Protein 1OV3 (pdb70)

Organism: Homo sapiens (NCBI:txid9606)

InterPro domains:
  IPR001452 SH3 domain [PF00018] (162-207)
  IPR001452 SH3 domain [PF00018] (232-277)
  IPR001452 SH3 domain [PS50002] (156-215)
  IPR001452 SH3 domain [PS50002] (226-285)
  IPR001452 SH3 domain [SM00326] (159-214)
  IPR001452 SH3 domain [SM00326] (229-284)
  IPR001655 Neutrophil cytosol factor 1 [PR00498] (7-15)
  IPR001655 Neutrophil cytosol factor 1 [PR00498] (43-52)
  IPR001655 Neutrophil cytosol factor 1 [PR00498] (107-126)
  IPR001655 Neutrophil cytosol factor 1 [PR00498] (134-155)
  IPR001655 Neutrophil cytosol factor 1 [PR00498] (187-206)
  IPR001655 Neutrophil cytosol factor 1 [PR00498] (366-385)
  IPR001683 Phox homology [PF00787] (31-120)
  IPR001683 Phox homology [PS50195] (4-125)
  IPR001683 Phox homology [SM00312] (4-121)
  IPR015039 Neutrophil cytosol factor 1, C-terminal [PF08944] (358-390)
  IPR032136 Neutrophil cytosol factor 1, PBR/AIR [PF16621] (292-339)
  IPR034909 Neutrophil cytosol factor 1, PX domain [cd06887] (6-123)
  IPR035756 Neutrophil cytosol factor 1, first SH3 domain [cd12021] (160-212)
  IPR035757 Neutrophil cytosol factor 1, second SH3 domain [cd12022] (230-282)

Foldseek 3Di:
DDDDDDDDFDKDFAQAWADDPDDQDDTDHHGFMWTFDADDPVRDTRIGGPDDDDDDFPVVDADPPPRVDAPFDAWAVVFAKKFFQDFDDDDDPQADGDHHGQIWGFGGDGPRQFTWIGDPPHIGTDGNVRIGGD/DDPDFDKDKDFAQDWADDPDDQDDTDHGGFIWIFGADDPVRDTDIDTPDDDDDDFPVVDDDPDDPHDWAPFFAKKFFQAFDDDDDPQADTDHGGHIWGFTAPDPRQWTWIDDDPHIGTDGPVGMDHD/DDDPDDDDDDD/DDDPDDDDPDD

Sequence (283 aa):
LGSPEFIILQTYRAIADYEKTSGSEMALSTGDVVEVVEKSESGWWFCQMKAKRGWIPASFLEPLDSPDETEDPEPNYAGEPYVAIKAYTAVEGDEVSLLEGEAVEVIHKLLDGWWVIRKDDVTGYFPSMYLQKSSPEFIILQTYRAIADYEKTSGSEMALSTGDVVEVVEKSESGWWFCQMKAKRGWIPASFLEPLDSPDEPNYAGEPYVAIKAYTAVEGDEVSLLEGEAVEVIHKLLDGWWVIRKDDVTGYFPSMYLQKSQPPSNPPPRPPQPPSNPPPRPP

CATH classification: 2.30.30.40 (+1 more: 2.30.30.40)

Nearest PDB structures (foldseek):
  1ov3-assembly1_A  TM=1.008E+00  e=1.389E-23  Homo sapiens
  1ng2-assembly1_A  TM=8.767E-01  e=1.357E-19  Homo sapiens
  1uec-assembly1_A  TM=8.804E-01  e=4.665E-18  Homo sapiens
  7yxw-assembly1_A  TM=6.554E-01  e=1.341E-17  Homo sapiens
  1wlp-assembly1_B  TM=5.851E-01  e=5.231E-15  Homo sapiens

Secondary structure (P-SEA, 3-state):
cbbbbbbbbbbbbbcbbbbbccccbbbbccbbbbbbccccccccccccccbbbbbbccccccccccccccccccccccbbbbbbccccccccccbbbbcccbbbbbcccccccbbbbbcccccccccccccccc/cccccbbbbbbbcbbbbbccccbbbbcccbbbbbcccccccbbbbcccbbbbbbbcccccccccccccccbbbbbbbccccccccccbbbbcccbbbbbcccccccccccccccbbbbbbccccccc/ccccccccccc/ccccccccccc

GO terms:
  GO:0005829 cytosol (C, IDA)
  GO:0042554 superoxide anion generation (P, IDA)
  GO:0035091 phosphatidylinositol binding (F, IDA)
  GO:0043325 phosphatidylinositol-3,4-bisphosphate binding (F, IDA)
  GO:0043020 NADPH oxidase complex (C, IDA)
  GO:0006612 protein targeting to membrane (P, IDA)
  GO:0016020 membrane (C, EXP)
  GO:0005829 cytosol (C, TAS)
  GO:0006968 cellular defense response (P, TAS)
  GO:0032010 phagolysosome (C, TAS)
  GO:0005515 protein binding (F, IPI)
  GO:0042554 superoxide anion generation (P, TAS)
  GO:0045087 innate immune response (P, TAS)
  GO:0045730 respiratory burst (P, TAS)
  GO:0043020 NADPH oxidase complex (C, TAS)
  GO:0006801 superoxide metabolic process (P, TAS)
  GO:0017124 SH3 domain binding (F, IPI)
  GO:0042554 superoxide anion generation (P, IMP)
  GO:0005886 plasma membrane (C, IDA)
  GO:0016175 superoxide-generating NAD(P)H oxidase activity (F, IMP)

Radius of gyration: 28.42 Å; Cα contacts (8 Å, |Δi|>4): 670; chains: 4; bounding box: 68×38×80 Å

B-factor: mean 21.25, std 9.24, range [8.54, 62.19]

Structure (mmCIF, N/CA/C/O backbone):
data_1OV3
#
_entry.id   1OV3
#
_cell.length_a   132.66
_cell.length_b   57.81
_cell.length_c   45.17
_cell.angle_alpha   90.00
_cell.angle_beta   90.00
_cell.angle_gamma   90.00
#
_symmetry.space_group_name_H-M   'P 21 21 2'
#
loop_
_entity.id
_entity.type
_entity.pdbx_description
1 polymer 'Neutrophil cytosol factor 1'
2 polymer 'Flavocytochrome b558 alpha polypeptide'
3 water water
#
loop_
_atom_site.group_PDB
_atom_site.id
_atom_site.type_symbol
_atom_site.label_atom_id
_atom_site.label_alt_id
_atom_site.label_comp_id
_atom_site.label_asym_id
_atom_site.label_entity_id
_atom_site.label_seq_id
_atom_site.pdbx_PDB_ins_code
_atom_site.Cartn_x
_atom_site.Cartn_y
_atom_site.Cartn_z
_atom_site.occupancy
_atom_site.B_iso_or_equiv
_atom_site.auth_seq_id
_atom_site.auth_comp_id
_atom_site.auth_asym_id
_atom_site.auth_atom_id
_atom_site.pdbx_PDB_model_num
ATOM 1 N N . LEU A 1 3 ? 82.392 61.929 48.701 1.00 46.74 150 LEU A N 1
ATOM 2 C CA . LEU A 1 3 ? 81.157 61.712 49.506 1.00 46.25 150 LEU A CA 1
ATOM 3 C C . LEU A 1 3 ? 79.928 61.966 48.640 1.00 45.63 150 LEU A C 1
ATOM 4 O O . LEU A 1 3 ? 79.915 62.896 47.837 1.00 46.18 150 LEU A O 1
ATOM 6 N N . GLY A 1 4 ? 78.904 61.132 48.799 1.00 44.60 151 GLY A N 1
ATOM 7 C CA . GLY A 1 4 ? 77.695 61.256 48.006 1.00 43.21 151 GLY A CA 1
ATOM 8 C C . GLY A 1 4 ? 76.508 61.839 48.753 1.00 41.95 151 GLY A C 1
ATOM 9 O O . GLY A 1 4 ? 76.516 61.952 49.973 1.00 42.10 151 GLY A O 1
ATOM 10 N N . SER A 1 5 ? 75.471 62.191 48.005 1.00 40.95 152 SER A N 1
ATOM 11 C CA . SER A 1 5 ? 74.287 62.796 48.577 1.00 40.12 152 SER A CA 1
ATOM 12 C C . SER A 1 5 ? 73.120 61.846 48.381 1.00 39.86 152 SER A C 1
ATOM 13 O O . SER A 1 5 ? 72.770 61.519 47.248 1.00 39.25 152 SER A O 1
ATOM 16 N N . PRO A 1 6 ? 72.529 61.389 49.478 1.00 39.96 153 PRO A N 1
ATOM 17 C CA . PRO A 1 6 ? 71.418 60.437 49.383 1.00 40.51 153 PRO A CA 1
ATOM 18 C C . PRO A 1 6 ? 70.117 61.075 48.908 1.00 41.15 153 PRO A C 1
ATOM 19 O O . PRO A 1 6 ? 69.719 62.132 49.399 1.00 38.96 153 PRO A O 1
ATOM 23 N N . GLU A 1 7 ? 6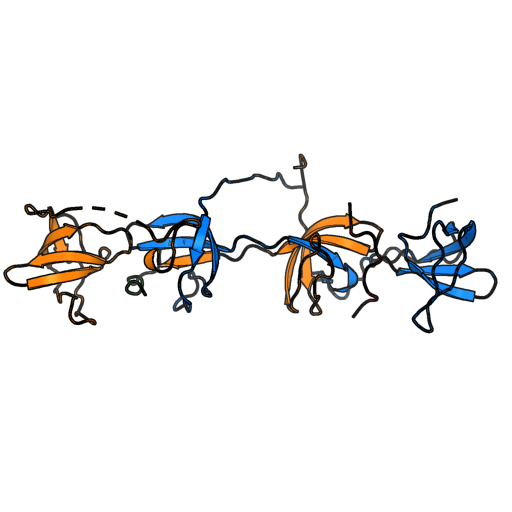9.456 60.428 47.949 1.00 43.04 154 GLU A N 1
ATOM 24 C CA . GLU A 1 7 ? 68.155 60.899 47.481 1.00 44.35 154 GLU A CA 1
ATOM 25 C C . GLU A 1 7 ? 67.103 59.784 47.379 1.00 44.11 154 GLU A C 1
ATOM 26 O O . GLU A 1 7 ? 67.318 58.766 46.711 1.00 45.73 154 GLU A O 1
ATOM 32 N N . PHE A 1 8 ? 65.966 59.997 48.042 1.00 43.00 155 PHE A N 1
ATOM 33 C CA . PHE A 1 8 ? 64.865 59.034 48.057 1.00 41.94 155 PHE A CA 1
ATOM 34 C C . PHE A 1 8 ? 63.875 59.316 46.916 1.00 39.64 155 PHE A C 1
ATOM 35 O O . PHE A 1 8 ? 63.306 60.402 46.846 1.00 38.72 155 PHE A O 1
ATOM 43 N N . ILE A 1 9 ? 63.696 58.350 46.011 1.00 37.94 156 ILE A N 1
ATOM 44 C CA . ILE A 1 9 ? 62.739 58.476 44.910 1.00 35.12 156 ILE A CA 1
ATOM 45 C C . ILE A 1 9 ? 61.533 57.607 45.242 1.00 33.47 156 ILE A C 1
ATOM 46 O O . ILE A 1 9 ? 61.626 56.378 45.161 1.00 34.02 156 ILE A O 1
ATOM 51 N N . ILE A 1 10 ? 60.408 58.232 45.599 1.00 28.60 157 ILE A N 1
ATOM 52 C CA . ILE A 1 10 ? 59.193 57.482 45.954 1.00 24.57 157 ILE A CA 1
ATOM 53 C C . ILE A 1 10 ? 58.605 56.757 44.756 1.00 21.96 157 ILE A C 1
ATOM 54 O O . ILE A 1 10 ? 58.102 57.384 43.821 1.00 20.38 157 ILE A O 1
ATOM 59 N N . LEU A 1 11 ? 58.656 55.427 44.826 1.00 18.85 158 LEU A N 1
ATOM 60 C CA . LEU A 1 11 ? 58.244 54.543 43.747 1.00 17.00 158 LEU A CA 1
ATOM 61 C C . LEU A 1 11 ? 56.997 53.731 44.084 1.00 15.16 158 LEU A C 1
ATOM 62 O O . LEU A 1 11 ? 56.789 53.342 45.234 1.00 13.58 158 LEU A O 1
ATOM 67 N N . GLN A 1 12 ? 56.181 53.488 43.069 1.00 13.60 159 GLN A N 1
ATOM 68 C CA . GLN A 1 12 ? 54.967 52.729 43.254 1.00 13.91 159 GLN A CA 1
ATOM 69 C C . GLN A 1 12 ? 55.458 51.303 43.475 1.00 13.47 159 GLN A C 1
ATOM 70 O O . GLN A 1 12 ? 56.513 50.926 42.969 1.00 12.96 159 GLN A O 1
ATOM 76 N N . THR A 1 13 ? 54.714 50.538 44.256 1.00 13.84 160 THR A N 1
ATOM 77 C CA . THR A 1 13 ? 55.123 49.179 44.572 1.00 15.15 160 THR A CA 1
ATOM 78 C C . THR A 1 13 ? 54.046 48.213 44.114 1.00 14.62 160 THR A C 1
ATOM 79 O O . THR A 1 13 ? 52.854 48.533 44.171 1.00 13.87 160 THR A O 1
ATOM 83 N N . TYR A 1 14 ? 54.483 47.026 43.691 1.00 14.57 161 TYR A N 1
ATOM 84 C CA . TYR A 1 14 ? 53.603 45.998 43.184 1.00 15.11 161 TYR A CA 1
ATOM 85 C C . TYR A 1 14 ? 54.177 44.668 43.643 1.00 15.28 161 TYR A C 1
ATOM 86 O O . TYR A 1 14 ? 55.350 44.593 44.074 1.00 16.17 161 TYR A O 1
ATOM 95 N N . ARG A 1 15 ? 53.351 43.637 43.527 1.00 14.96 162 ARG A N 1
ATOM 96 C CA . ARG A 1 15 ? 53.705 42.266 43.908 1.00 15.49 162 ARG A CA 1
ATOM 97 C C . ARG A 1 15 ? 53.618 41.348 42.706 1.00 15.56 162 ARG A C 1
ATOM 98 O O . ARG A 1 15 ? 52.662 41.407 41.923 1.00 15.45 162 ARG A O 1
ATOM 106 N N . ALA A 1 16 ? 54.617 40.483 42.566 1.00 16.56 163 ALA A N 1
ATOM 107 C CA . ALA A 1 16 ? 54.637 39.495 41.491 1.00 16.86 163 ALA A CA 1
ATOM 108 C C . ALA A 1 16 ? 53.603 38.396 41.734 1.00 17.36 163 ALA A C 1
ATOM 109 O O . ALA A 1 16 ? 53.543 37.797 42.817 1.00 17.03 163 ALA A O 1
ATOM 111 N N . ILE A 1 17 ? 52.799 38.119 40.717 1.00 17.85 164 ILE A N 1
ATOM 112 C CA . ILE A 1 17 ? 51.784 37.073 40.835 1.00 18.16 164 ILE A CA 1
ATOM 113 C C . ILE A 1 17 ? 52.182 35.729 40.253 1.00 18.37 164 ILE A C 1
ATOM 114 O O . ILE A 1 17 ? 51.435 34.755 40.364 1.00 17.72 164 ILE A O 1
ATOM 119 N N . ALA A 1 18 ? 53.341 35.686 39.613 1.00 18.70 165 ALA A N 1
ATOM 120 C CA . ALA A 1 18 ? 53.856 34.453 39.043 1.00 18.93 165 ALA A CA 1
ATOM 121 C C . ALA A 1 18 ? 55.351 34.583 38.834 1.00 19.08 165 ALA A C 1
ATOM 122 O O . ALA A 1 18 ? 55.911 35.693 38.850 1.00 19.27 165 ALA A O 1
ATOM 124 N N . ASP A 1 19 ? 55.990 33.436 38.653 1.00 18.93 166 ASP A N 1
ATOM 125 C CA . ASP A 1 19 ? 57.406 33.384 38.365 1.00 18.58 166 ASP A CA 1
ATOM 126 C C . ASP A 1 19 ? 57.668 33.879 36.953 1.00 18.68 166 ASP A C 1
ATOM 127 O O . ASP A 1 19 ? 56.955 33.503 36.012 1.00 18.78 166 ASP A O 1
ATOM 132 N N . TYR A 1 20 ? 58.711 34.689 36.793 1.00 18.06 167 TYR A N 1
ATOM 133 C CA . TYR A 1 20 ? 59.146 35.122 35.466 1.00 18.54 167 TYR A CA 1
ATOM 134 C C . TYR A 1 20 ? 60.638 34.825 35.260 1.00 18.99 167 TYR A C 1
ATOM 135 O O . TYR A 1 20 ? 61.461 35.187 36.102 1.00 19.27 167 TYR A O 1
ATOM 144 N N . GLU A 1 21 ? 60.986 34.173 34.151 1.00 19.68 168 GLU A N 1
ATOM 145 C CA . GLU A 1 21 ? 62.389 33.877 33.834 1.00 19.80 168 GLU A CA 1
ATOM 146 C C . GLU A 1 21 ? 62.891 34.805 32.720 1.00 20.27 168 GLU A C 1
ATOM 147 O O . GLU A 1 21 ? 62.264 34.910 31.664 1.00 20.09 168 GLU A O 1
ATOM 153 N N . LYS A 1 22 ? 64.020 35.472 32.962 1.00 20.33 169 LYS A N 1
ATOM 154 C CA . LYS A 1 22 ? 64.650 36.364 31.977 1.00 20.36 169 LYS A CA 1
ATOM 155 C C . LYS A 1 22 ? 64.936 35.697 30.636 1.00 20.33 169 LYS A C 1
ATOM 156 O O . LYS A 1 22 ? 65.430 34.576 30.592 1.00 20.56 169 LYS A O 1
ATOM 162 N N . THR A 1 23 ? 64.640 36.401 29.546 1.00 20.39 170 THR A N 1
ATOM 163 C CA . THR A 1 23 ? 64.930 35.891 28.210 1.00 20.66 170 THR A CA 1
ATOM 164 C C . THR A 1 23 ? 65.984 36.765 27.531 1.00 20.25 170 THR A C 1
ATOM 165 O O . THR A 1 23 ? 66.505 36.421 26.471 1.00 19.98 170 THR A O 1
ATOM 169 N N . SER A 1 24 ? 66.289 37.894 28.167 1.00 19.67 171 SER A N 1
ATOM 170 C CA . SER A 1 24 ? 67.319 38.819 27.695 1.00 19.23 171 SER A CA 1
ATOM 171 C C . SER A 1 24 ? 67.922 39.546 28.895 1.00 18.68 171 SER A C 1
ATOM 172 O O . SER A 1 24 ? 67.266 39.687 29.936 1.00 18.80 171 SER A O 1
ATOM 175 N N . GLY A 1 25 ? 69.156 40.019 28.737 1.00 17.81 172 GLY A N 1
ATOM 176 C CA . GLY A 1 25 ? 69.938 40.606 29.812 1.00 17.15 172 GLY A CA 1
ATOM 177 C C . GLY A 1 25 ? 69.395 41.785 30.597 1.00 16.80 172 GLY A C 1
ATOM 178 O O . GLY A 1 25 ? 69.658 41.911 31.800 1.00 16.32 172 GLY A O 1
ATOM 179 N N . SER A 1 26 ? 68.633 42.645 29.936 1.00 16.75 173 SER A N 1
ATOM 180 C CA . SER A 1 26 ? 68.096 43.831 30.599 1.00 16.34 173 SER A CA 1
ATOM 181 C C . SER A 1 26 ? 66.789 43.556 31.353 1.00 16.44 173 SER A C 1
ATOM 182 O O . SER A 1 26 ? 66.207 44.464 31.942 1.00 16.60 173 SER A O 1
ATOM 185 N N . GLU A 1 27 ? 66.343 42.303 31.345 1.00 15.76 174 GLU A N 1
ATOM 186 C CA . GLU A 1 27 ? 65.140 41.922 32.070 1.00 16.11 174 GLU A CA 1
ATOM 187 C C . GLU A 1 27 ? 65.525 41.500 33.487 1.00 16.22 174 GLU A C 1
ATOM 188 O O . GLU A 1 27 ? 66.707 41.480 33.833 1.00 15.83 174 GLU A O 1
ATOM 194 N N . MET A 1 28 ? 64.533 41.151 34.295 1.00 17.04 175 MET A N 1
ATOM 195 C CA . MET A 1 28 ? 64.770 40.721 35.681 1.00 17.42 175 MET A CA 1
ATOM 196 C C . MET A 1 28 ? 63.892 39.507 35.977 1.00 17.33 175 MET A C 1
ATOM 197 O O . MET A 1 28 ? 62.725 39.465 35.569 1.00 17.77 175 MET A O 1
ATOM 202 N N . ALA A 1 29 ? 64.462 38.520 36.652 1.00 17.46 176 ALA A N 1
ATOM 203 C CA . ALA A 1 29 ? 63.723 37.321 37.024 1.00 17.42 176 ALA A CA 1
ATOM 204 C C . ALA A 1 29 ? 62.784 37.643 38.175 1.00 17.75 176 ALA A C 1
ATOM 205 O O . ALA A 1 29 ? 63.094 38.486 39.008 1.00 17.26 176 ALA A O 1
ATOM 207 N N . LEU A 1 30 ? 61.626 36.992 38.200 1.00 17.97 177 LEU A N 1
ATOM 208 C CA . LEU A 1 30 ? 60.697 37.167 39.304 1.00 18.00 177 LEU A CA 1
ATOM 209 C C . LEU A 1 30 ? 60.297 35.842 39.920 1.00 17.73 177 LEU A C 1
ATOM 210 O O . LEU A 1 30 ? 60.286 34.801 39.250 1.00 17.38 177 LEU A O 1
ATOM 215 N N . SER A 1 31 ? 59.967 35.894 41.204 1.00 17.53 178 SER A N 1
ATOM 216 C CA . SER A 1 31 ? 59.381 34.752 41.893 1.00 17.69 178 SER A CA 1
ATOM 217 C C . SER A 1 31 ? 58.034 35.233 42.426 1.00 17.15 178 SER A C 1
ATOM 218 O O . SER A 1 31 ? 57.899 36.394 42.856 1.00 17.06 178 SER A O 1
ATOM 221 N N . THR A 1 32 ? 57.025 34.381 42.309 1.00 16.25 179 THR A N 1
ATOM 222 C CA . THR A 1 32 ? 55.706 34.679 42.861 1.00 15.48 179 THR A CA 1
ATOM 223 C C . THR A 1 32 ? 55.830 35.308 44.263 1.00 14.78 179 THR A C 1
ATOM 224 O O . THR A 1 32 ? 56.521 34.794 45.132 1.00 13.52 179 THR A O 1
ATOM 228 N N . GLY A 1 33 ? 55.208 36.463 44.483 1.00 14.97 180 GLY A N 1
ATOM 229 C CA . GLY A 1 33 ? 55.283 37.074 45.804 1.00 14.41 180 GLY A CA 1
ATOM 230 C C . GLY A 1 33 ? 56.351 38.152 45.975 1.00 14.53 180 GLY A C 1
ATOM 231 O O . GLY A 1 33 ? 56.332 38.889 46.960 1.00 14.58 180 GLY A O 1
ATOM 232 N N . ASP A 1 34 ? 57.273 38.259 45.024 1.00 14.57 181 ASP A N 1
ATOM 233 C CA . ASP A 1 34 ? 58.322 39.260 45.122 1.00 14.52 181 ASP A CA 1
ATOM 234 C C . ASP A 1 34 ? 57.690 40.634 45.121 1.00 14.70 181 ASP A C 1
ATOM 235 O O . ASP A 1 34 ? 56.724 40.893 44.393 1.00 15.32 181 ASP A O 1
ATOM 240 N N . VAL A 1 35 ? 58.245 41.519 45.924 1.00 14.50 182 VAL A N 1
ATOM 241 C CA . VAL A 1 35 ? 57.758 42.898 45.943 1.00 14.78 182 VAL A CA 1
ATOM 242 C C . VAL A 1 35 ? 58.724 43.768 45.156 1.00 14.70 182 VAL A C 1
ATOM 243 O O . VAL A 1 35 ? 59.941 43.740 45.396 1.00 14.17 182 VAL A O 1
ATOM 247 N N . VAL A 1 36 ? 58.197 44.522 44.189 1.00 14.76 183 VAL A N 1
ATOM 248 C CA . VAL A 1 36 ? 59.052 45.306 43.317 1.00 15.55 183 VAL A CA 1
ATOM 249 C C . VAL A 1 36 ? 58.605 46.757 43.314 1.00 15.37 183 VAL A C 1
ATOM 250 O O . VAL A 1 36 ? 57.447 47.067 43.597 1.00 15.39 183 VAL A O 1
ATOM 254 N N . GLU A 1 37 ? 59.550 47.625 42.999 1.00 15.91 184 GLU A N 1
ATOM 255 C CA . GLU A 1 37 ? 59.332 49.057 42.899 1.00 16.19 184 GLU A CA 1
ATOM 256 C C . GLU A 1 37 ? 59.389 49.413 41.426 1.00 17.11 184 GLU A C 1
ATOM 257 O O . GLU A 1 37 ? 60.243 48.897 40.688 1.00 17.66 184 GLU A O 1
ATOM 263 N N . VAL A 1 38 ? 58.505 50.302 40.981 1.00 16.92 185 VAL A N 1
ATOM 264 C CA . VAL A 1 38 ? 58.425 50.601 39.563 1.00 17.01 185 VAL A CA 1
ATOM 265 C C . VAL A 1 38 ? 59.177 51.886 39.196 1.00 17.60 185 VAL A C 1
ATOM 266 O O . VAL A 1 38 ? 58.860 52.973 39.692 1.00 18.02 185 VAL A O 1
ATOM 270 N N . VAL A 1 39 ? 60.181 51.756 38.337 1.00 17.41 186 VAL A N 1
ATOM 271 C CA . VAL A 1 39 ? 60.977 52.904 37.943 1.00 17.77 186 VAL A CA 1
ATOM 272 C C . VAL A 1 39 ? 60.359 53.605 36.739 1.00 18.13 186 VAL A C 1
ATOM 273 O O . VAL A 1 39 ? 60.230 54.829 36.728 1.00 17.86 186 VAL A O 1
ATOM 277 N N . GLU A 1 40 ? 59.957 52.827 35.738 1.00 18.77 187 GLU A N 1
ATOM 278 C CA . GLU A 1 40 ? 59.350 53.391 34.532 1.00 19.63 187 GLU A CA 1
ATOM 279 C C . GLU A 1 40 ? 58.384 52.387 33.895 1.00 19.71 187 GLU A C 1
ATOM 280 O O . GLU A 1 40 ? 58.696 51.201 33.829 1.00 19.88 187 GLU A O 1
ATOM 286 N N . LYS A 1 41 ? 57.230 52.867 33.426 1.00 19.74 188 LYS A N 1
ATOM 287 C CA . LYS A 1 41 ? 56.254 52.030 32.717 1.00 19.69 188 LYS A CA 1
ATOM 288 C C . LYS A 1 41 ? 56.281 52.262 31.200 1.00 19.93 188 LYS A C 1
ATOM 289 O O . LYS A 1 41 ? 56.372 53.398 30.742 1.00 20.72 188 LYS A O 1
ATOM 295 N N . SER A 1 42 ? 56.197 51.193 30.413 1.00 19.71 189 SER A N 1
ATOM 296 C CA . SER A 1 42 ? 56.167 51.338 28.960 1.00 19.49 189 SER A CA 1
ATOM 297 C C . SER A 1 42 ? 54.865 50.785 28.367 1.00 19.45 189 SER A C 1
ATOM 298 O O . SER A 1 42 ? 54.412 49.700 28.736 1.00 19.51 189 SER A O 1
ATOM 301 N N . GLU A 1 43 ? 54.272 51.525 27.438 1.00 19.05 190 GLU A N 1
ATOM 302 C CA . GLU A 1 43 ? 53.025 51.081 26.822 1.00 18.53 190 GLU A CA 1
ATOM 303 C C . GLU A 1 43 ? 53.237 49.770 26.065 1.00 17.95 190 GLU A C 1
ATOM 304 O O . GLU A 1 43 ? 52.282 49.121 25.660 1.00 17.29 190 GLU A O 1
ATOM 310 N N . SER A 1 44 ? 54.496 49.383 25.882 1.00 17.13 191 SER A N 1
ATOM 311 C CA . SER A 1 44 ? 54.810 48.092 25.286 1.00 17.07 191 SER A CA 1
ATOM 312 C C . SER A 1 44 ? 54.369 46.957 26.210 1.00 16.38 191 SER A C 1
ATOM 313 O O . SER A 1 44 ? 54.370 45.797 25.811 1.00 16.71 191 SER A O 1
ATOM 316 N N . GLY A 1 45 ? 54.042 47.281 27.458 1.00 15.53 192 GLY A N 1
ATOM 317 C CA . GLY A 1 45 ? 53.673 46.257 28.430 1.00 15.25 192 GLY A CA 1
ATOM 318 C C . GLY A 1 45 ? 54.838 45.853 29.316 1.00 15.29 192 GLY A C 1
ATOM 319 O O . GLY A 1 45 ? 54.699 45.028 30.211 1.00 15.17 192 GLY A O 1
ATOM 320 N N . TRP A 1 46 ? 56.003 46.427 29.035 1.00 15.11 193 TRP A N 1
ATOM 321 C CA . TRP A 1 46 ? 57.199 46.188 29.823 1.00 15.25 193 TRP A CA 1
ATOM 322 C C . TRP A 1 46 ? 57.364 47.305 30.845 1.00 15.17 193 TRP A C 1
ATOM 323 O O . TRP A 1 46 ? 57.238 48.487 30.504 1.00 15.06 193 TRP A O 1
ATOM 334 N N . TRP A 1 47 ? 57.647 46.935 32.091 1.00 15.68 194 TRP A N 1
ATOM 335 C CA . TRP A 1 47 ? 57.923 47.911 33.145 1.00 16.13 194 TRP A CA 1
ATOM 336 C C . TRP A 1 47 ? 59.346 47.734 33.669 1.00 15.72 194 TRP A C 1
ATOM 337 O O . TRP A 1 47 ? 59.783 46.603 33.957 1.00 16.16 194 TRP A O 1
ATOM 348 N N . PHE A 1 48 ? 60.064 48.845 33.817 1.00 15.96 195 PHE A N 1
ATOM 349 C CA . PHE A 1 48 ? 61.418 48.780 34.377 1.00 15.43 195 PHE A CA 1
ATOM 350 C C . PHE A 1 48 ? 61.315 48.849 35.891 1.00 15.29 195 PHE A C 1
ATOM 351 O O . PHE A 1 48 ? 60.899 49.855 36.452 1.00 15.00 195 PHE A O 1
ATOM 359 N N . CYS A 1 49 ? 61.668 47.764 36.561 1.00 16.47 196 CYS A N 1
ATOM 360 C CA . CYS A 1 49 ? 61.500 47.711 38.009 1.00 17.03 196 CYS A CA 1
ATOM 361 C C . CYS A 1 49 ? 62.760 47.296 38.739 1.00 18.00 196 CYS A C 1
ATOM 362 O O . CYS A 1 49 ? 63.749 46.896 38.123 1.00 18.48 196 CYS A O 1
ATOM 365 N N . GLN A 1 50 ? 62.702 47.405 40.063 1.00 18.14 197 GLN A N 1
ATOM 366 C CA . GLN A 1 50 ? 63.775 46.949 40.919 1.00 18.66 197 GLN A CA 1
ATOM 367 C C . GLN A 1 50 ? 63.144 46.234 42.093 1.00 18.15 197 GLN A C 1
ATOM 368 O O . GLN A 1 50 ? 62.052 46.603 42.550 1.00 17.98 197 GLN A O 1
ATOM 374 N N . MET A 1 51 ? 63.772 45.153 42.528 1.00 17.61 198 MET A N 1
ATOM 375 C CA . MET A 1 51 ? 63.290 44.464 43.702 1.00 16.70 198 MET A CA 1
ATOM 376 C C . MET A 1 51 ? 63.342 45.456 44.863 1.00 15.83 198 MET A C 1
ATOM 377 O O . MET A 1 51 ? 64.316 46.198 45.006 1.00 15.20 198 MET A O 1
ATOM 382 N N . LYS A 1 52 ? 62.305 45.475 45.700 1.00 14.67 199 LYS A N 1
ATOM 383 C CA . LYS A 1 52 ? 62.392 46.263 46.918 1.00 14.19 199 LYS A CA 1
ATOM 384 C C . LYS A 1 52 ? 63.543 45.634 47.712 1.00 14.27 199 LYS A C 1
ATOM 385 O O . LYS A 1 52 ? 63.508 44.450 48.040 1.00 14.55 199 LYS A O 1
ATOM 391 N N . ALA A 1 53 ? 64.575 46.416 47.992 1.00 12.97 200 ALA A N 1
ATOM 392 C CA . ALA A 1 53 ? 65.776 45.865 48.615 1.00 13.06 200 ALA A CA 1
ATOM 393 C C . ALA A 1 53 ? 65.565 45.488 50.069 1.00 12.50 200 ALA A C 1
ATOM 394 O O . ALA A 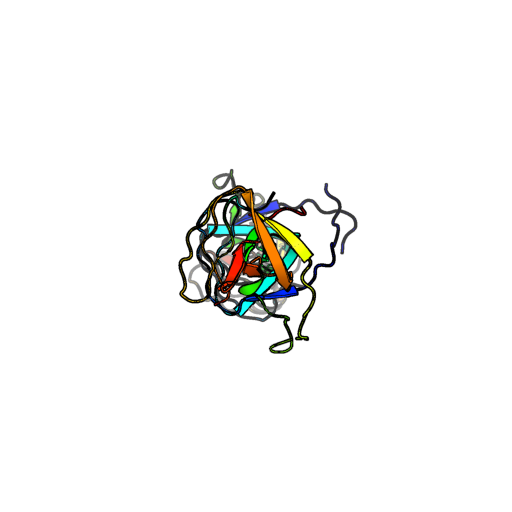1 53 ? 64.879 46.168 50.800 1.00 11.59 200 ALA A O 1
ATOM 396 N N . LYS A 1 54 ? 66.160 44.382 50.470 1.00 13.57 201 LYS A N 1
ATOM 397 C CA . LYS A 1 54 ? 66.197 44.002 51.868 1.00 15.05 201 LYS A CA 1
ATOM 398 C C . LYS A 1 54 ? 67.286 44.852 52.552 1.00 15.20 201 LYS A C 1
ATOM 399 O O . LYS A 1 54 ? 68.234 45.300 51.902 1.00 15.41 201 LYS A O 1
ATOM 405 N N . ARG A 1 55 ? 67.163 45.067 53.858 1.00 15.77 202 ARG A N 1
ATOM 406 C CA . ARG A 1 55 ? 68.176 45.818 54.595 1.00 15.76 202 ARG A CA 1
ATOM 407 C C . ARG A 1 55 ? 68.158 45.385 56.051 1.00 16.44 202 ARG A C 1
ATOM 408 O O . ARG A 1 55 ? 67.174 44.806 56.539 1.00 15.60 202 ARG A O 1
ATOM 416 N N . GLY A 1 56 ? 69.241 45.687 56.749 1.00 16.11 203 GLY A N 1
ATOM 417 C CA . GLY A 1 56 ? 69.333 45.351 58.146 1.00 16.01 203 GLY A CA 1
ATOM 418 C C . GLY A 1 56 ? 70.754 45.140 58.602 1.00 16.09 203 GLY A C 1
ATOM 419 O O . GLY A 1 56 ? 71.713 45.251 57.822 1.00 16.18 203 GLY A O 1
ATOM 420 N N . TRP A 1 57 ? 70.884 44.814 59.885 1.00 16.39 204 TRP A N 1
ATOM 421 C CA . TRP A 1 57 ? 72.180 44.593 60.500 1.00 16.25 204 TRP A CA 1
ATOM 422 C C . TRP A 1 57 ? 72.718 43.217 60.160 1.00 16.35 204 TRP A C 1
ATOM 423 O O . TRP A 1 57 ? 71.995 42.230 60.246 1.00 17.40 204 TRP A O 1
ATOM 434 N N . ILE A 1 58 ? 73.988 43.154 59.788 1.00 16.49 205 ILE A N 1
ATOM 435 C CA . ILE A 1 58 ? 74.638 41.876 59.500 1.00 16.74 205 ILE A CA 1
ATOM 436 C C . ILE A 1 58 ? 76.031 41.814 60.129 1.00 16.64 205 ILE A C 1
ATOM 437 O O . ILE A 1 58 ? 76.645 42.832 60.414 1.00 17.23 205 ILE A O 1
ATOM 442 N N . PRO A 1 59 ? 76.542 40.611 60.334 1.00 16.66 206 PRO A N 1
ATOM 443 C CA . PRO A 1 59 ? 77.878 40.450 60.912 1.00 16.86 206 PRO A CA 1
ATOM 444 C C . PRO A 1 59 ? 78.972 40.874 59.920 1.00 15.58 206 PRO A C 1
ATOM 445 O O . PRO A 1 59 ? 79.053 40.329 58.820 1.00 16.58 206 PRO A O 1
ATOM 449 N N . ALA A 1 60 ? 79.785 41.862 60.292 1.00 16.04 207 ALA A N 1
ATOM 450 C CA . ALA A 1 60 ? 80.876 42.315 59.444 1.00 15.95 207 ALA A CA 1
ATOM 451 C C . ALA A 1 60 ? 81.746 41.140 58.970 1.00 16.42 207 ALA A C 1
ATOM 452 O O . ALA A 1 60 ? 82.241 41.120 57.837 1.00 17.01 207 ALA A O 1
ATOM 454 N N . SER A 1 61 ? 81.932 40.168 59.848 1.00 16.27 208 SER A N 1
ATOM 455 C CA . SER A 1 61 ? 82.791 39.034 59.539 1.00 16.79 208 SER A CA 1
ATOM 456 C C . SER A 1 61 ? 82.270 38.190 58.375 1.00 15.91 208 SER A C 1
ATOM 457 O O . SER A 1 61 ? 83.012 37.361 57.838 1.00 16.59 208 SER A O 1
ATOM 460 N N . PHE A 1 62 ? 81.011 38.376 57.984 1.00 15.78 209 PHE A N 1
ATOM 461 C CA . PHE A 1 62 ? 80.436 37.579 56.892 1.00 16.27 209 PHE A CA 1
ATOM 462 C C . PHE A 1 62 ? 80.653 38.244 55.557 1.00 16.69 209 PHE A C 1
ATOM 463 O O . PHE A 1 62 ? 80.187 37.743 54.540 1.00 17.40 209 PHE A O 1
ATOM 471 N N . LEU A 1 63 ? 81.344 39.388 55.575 1.00 16.43 210 LEU A N 1
ATOM 472 C CA . LEU A 1 63 ? 81.610 40.170 54.375 1.00 15.63 210 LEU A CA 1
ATOM 473 C C . LEU A 1 63 ? 83.078 40.286 54.039 1.00 15.26 210 LEU A C 1
ATOM 474 O O . LEU A 1 63 ? 83.933 40.207 54.924 1.00 15.57 210 LEU A O 1
ATOM 479 N N . GLU A 1 64 ? 83.365 40.509 52.761 1.00 15.11 211 GLU A N 1
ATOM 480 C CA . GLU A 1 64 ? 84.729 40.838 52.312 1.00 15.25 211 GLU A CA 1
ATOM 481 C C . GLU A 1 64 ? 84.624 41.979 51.301 1.00 15.27 211 GLU A C 1
ATOM 482 O O . GLU A 1 64 ? 83.585 42.148 50.658 1.00 14.10 211 GLU A O 1
ATOM 488 N N . PRO A 1 65 ? 85.675 42.785 51.187 1.00 16.29 212 PRO A N 1
ATOM 489 C CA . PRO A 1 65 ? 85.699 43.861 50.194 1.00 16.78 212 PRO A CA 1
ATOM 490 C C . PRO A 1 65 ? 85.520 43.294 48.782 1.00 17.19 212 PRO A C 1
ATOM 491 O O . PRO A 1 65 ? 85.943 42.168 48.474 1.00 16.20 212 PRO A O 1
ATOM 495 N N . LEU A 1 66 ? 84.884 44.082 47.933 1.00 18.83 213 LEU A N 1
ATOM 496 C CA . LEU A 1 66 ? 84.592 43.661 46.566 1.00 20.74 213 LEU A CA 1
ATOM 497 C C . LEU A 1 66 ? 85.834 43.296 45.789 1.00 22.05 213 LEU A C 1
ATOM 498 O O . LEU A 1 66 ? 85.856 42.304 45.071 1.00 22.60 213 LEU A O 1
ATOM 503 N N . ASP A 1 67 ? 86.875 44.099 45.933 1.00 23.88 214 ASP A N 1
ATOM 504 C CA . ASP A 1 67 ? 88.066 43.902 45.129 1.00 25.62 214 ASP A CA 1
ATOM 505 C C . ASP A 1 67 ? 89.335 43.582 45.913 1.00 26.89 214 ASP A C 1
ATOM 506 O O . ASP A 1 67 ? 90.161 42.795 45.460 1.00 27.10 214 ASP A O 1
ATOM 511 N N . SER A 1 68 ? 89.496 44.168 47.091 1.00 28.16 215 SER A N 1
ATOM 512 C CA . SER A 1 68 ? 90.745 43.981 47.831 1.00 29.73 215 SER A CA 1
ATOM 513 C C . SER A 1 68 ? 90.613 43.010 48.980 1.00 30.53 215 SER A C 1
ATOM 514 O O . SER A 1 68 ? 91.122 43.292 50.066 1.00 31.33 215 SER A O 1
ATOM 517 N N . PRO A 1 69 ? 90.004 41.846 48.749 1.00 31.19 216 PRO A N 1
ATOM 518 C CA . PRO A 1 69 ? 89.580 40.981 49.858 1.00 31.06 216 PRO A CA 1
ATOM 519 C C . PRO A 1 69 ? 90.737 40.411 50.673 1.00 31.05 216 PRO A C 1
ATOM 520 O O . PRO A 1 69 ? 90.521 39.883 51.764 1.00 31.34 216 PRO A O 1
ATOM 524 N N . ASP A 1 70 ? 91.951 40.521 50.157 1.00 31.03 217 ASP A N 1
ATOM 525 C CA . ASP A 1 70 ? 93.107 40.016 50.884 1.00 30.86 217 ASP A CA 1
ATOM 526 C C . ASP A 1 70 ? 93.725 41.096 51.766 1.00 30.28 217 ASP A C 1
ATOM 527 O O . ASP A 1 70 ? 94.477 40.792 52.691 1.00 30.43 217 ASP A O 1
ATOM 532 N N . GLU A 1 71 ? 93.413 42.357 51.476 1.00 29.41 218 GLU A N 1
ATOM 533 C CA . GLU A 1 71 ? 93.922 43.456 52.293 1.00 28.50 218 GLU A CA 1
ATOM 534 C C . GLU A 1 71 ? 93.049 43.572 53.539 1.00 27.33 218 GLU A C 1
ATOM 535 O O . GLU A 1 71 ? 91.852 43.854 53.439 1.00 27.32 218 GLU A O 1
ATOM 541 N N . THR A 1 72 ? 93.642 43.337 54.706 1.00 25.93 219 THR A N 1
ATOM 542 C CA . THR A 1 72 ? 92.897 43.395 55.963 1.00 24.96 219 THR A CA 1
ATOM 543 C C . THR A 1 72 ? 92.538 44.834 56.316 1.00 23.78 219 THR A C 1
ATOM 544 O O . THR A 1 72 ? 93.361 45.743 56.185 1.00 23.81 219 THR A O 1
ATOM 548 N N . GLU A 1 73 ? 91.305 45.031 56.765 1.00 22.26 220 GLU A N 1
ATOM 549 C CA . GLU A 1 73 ? 90.831 46.366 57.114 1.00 21.11 220 GLU A CA 1
ATOM 550 C C . GLU A 1 73 ? 90.883 46.631 58.624 1.00 20.47 220 GLU A C 1
ATOM 551 O O . GLU A 1 73 ? 90.684 47.756 59.073 1.00 19.56 220 GLU A O 1
ATOM 557 N N . ASP A 1 74 ? 91.169 45.585 59.396 1.00 20.14 221 ASP A N 1
ATOM 558 C CA . ASP A 1 74 ? 91.257 45.702 60.846 1.00 20.52 221 ASP A CA 1
ATOM 559 C C . ASP A 1 74 ? 92.332 46.686 61.283 1.00 20.47 221 ASP A C 1
ATOM 560 O O . ASP A 1 74 ? 93.358 46.823 60.615 1.00 21.27 221 ASP A O 1
ATOM 565 N N . PRO A 1 75 ? 92.117 47.359 62.408 1.00 20.58 222 PRO A N 1
ATOM 566 C CA . PRO A 1 75 ? 93.161 48.203 62.980 1.00 20.59 222 PRO A CA 1
ATOM 567 C C . PRO A 1 75 ? 94.298 47.279 63.393 1.00 20.37 222 PRO A C 1
ATOM 568 O O . PRO A 1 75 ? 94.127 46.050 63.492 1.00 20.95 222 PRO A O 1
ATOM 572 N N . GLU A 1 76 ? 95.465 47.853 63.617 1.00 19.90 223 GLU A N 1
ATOM 573 C CA . GLU A 1 76 ? 96.587 47.068 64.086 1.00 19.01 223 GLU A CA 1
ATOM 574 C C . GLU A 1 76 ? 96.368 46.700 65.534 1.00 17.68 223 GLU A C 1
ATOM 575 O O . GLU A 1 76 ? 95.699 47.416 66.262 1.00 17.60 223 GLU A O 1
ATOM 581 N N . PRO A 1 77 ? 96.940 45.577 65.946 1.00 16.98 224 PRO A N 1
ATOM 582 C CA . PRO A 1 77 ? 96.929 45.192 67.357 1.00 16.26 224 PRO A CA 1
ATOM 583 C C . PRO A 1 77 ? 97.663 46.259 68.168 1.00 14.74 224 PRO A C 1
ATOM 584 O O . PRO A 1 77 ? 98.498 46.986 67.639 1.00 15.24 224 PRO A O 1
ATOM 588 N N . ASN A 1 78 ? 97.342 46.340 69.444 1.00 14.08 225 ASN A N 1
ATOM 589 C CA . ASN A 1 78 ? 98.079 47.175 70.373 1.00 13.34 225 ASN A CA 1
ATOM 590 C C . ASN A 1 78 ? 98.469 46.267 71.524 1.00 13.07 225 ASN A C 1
ATOM 591 O O . ASN A 1 78 ? 97.719 46.123 72.487 1.00 12.91 225 ASN A O 1
ATOM 596 N N . TYR A 1 79 ? 99.645 45.657 71.405 1.00 13.09 226 TYR A N 1
ATOM 597 C CA . TYR A 1 79 ? 100.118 44.673 72.374 1.00 12.44 226 TYR A CA 1
ATOM 598 C C . TYR A 1 79 ? 100.381 45.235 73.763 1.00 12.89 226 TYR A C 1
ATOM 599 O O . TYR A 1 79 ? 100.474 44.480 74.725 1.00 12.86 226 TYR A O 1
ATOM 608 N N . ALA A 1 80 ? 100.519 46.553 73.855 1.00 12.79 227 ALA A N 1
ATOM 609 C CA . ALA A 1 80 ? 100.660 47.218 75.148 1.00 13.14 227 ALA A CA 1
ATOM 610 C C . ALA A 1 80 ? 99.349 47.157 75.924 1.00 13.07 227 ALA A C 1
ATOM 611 O O . ALA A 1 80 ? 99.352 47.130 77.144 1.00 13.42 227 ALA A O 1
ATOM 613 N N . GLY A 1 81 ? 98.236 47.161 75.204 1.00 13.99 228 GLY A N 1
ATOM 614 C CA . GLY A 1 81 ? 96.928 47.001 75.807 1.00 14.67 228 GLY A CA 1
ATOM 615 C C . GLY A 1 81 ? 96.295 48.319 76.189 1.00 15.79 228 GLY A C 1
ATOM 616 O O . GLY A 1 81 ? 96.986 49.276 76.534 1.00 15.43 228 GLY A O 1
ATOM 617 N N . GLU A 1 82 ? 94.972 48.360 76.114 1.00 16.73 229 GLU A N 1
ATOM 618 C CA . GLU A 1 82 ? 94.212 49.535 76.491 1.00 17.83 229 GLU A CA 1
ATOM 619 C C . GLU A 1 82 ? 93.209 49.052 77.516 1.00 17.26 229 GLU A C 1
ATOM 620 O O . GLU A 1 82 ? 92.589 48.006 77.318 1.00 17.79 229 GLU A O 1
ATOM 626 N N . PRO A 1 83 ? 93.020 49.812 78.588 1.00 17.18 230 PRO A N 1
ATOM 627 C CA . PRO A 1 83 ? 92.128 49.393 79.672 1.00 16.77 230 PRO A CA 1
ATOM 628 C C . PRO A 1 83 ? 90.634 49.515 79.372 1.00 16.91 230 PRO A C 1
ATOM 629 O O . PRO A 1 83 ? 90.140 50.575 78.986 1.00 15.93 230 PRO A O 1
ATOM 633 N N . TYR A 1 84 ? 89.934 48.398 79.543 1.00 17.23 231 TYR A N 1
ATOM 634 C CA . TYR A 1 84 ? 88.478 48.345 79.436 1.00 18.04 231 TYR A CA 1
ATOM 635 C C . TYR A 1 84 ? 87.974 47.524 80.607 1.00 18.09 231 TYR A C 1
ATOM 636 O O . TYR A 1 84 ? 88.766 46.858 81.288 1.00 18.51 231 TYR A O 1
ATOM 645 N N . VAL A 1 85 ? 86.665 47.567 80.835 1.00 17.81 232 VAL A N 1
ATOM 646 C CA . VAL A 1 85 ? 86.024 46.808 81.897 1.00 17.77 232 VAL A CA 1
ATOM 647 C C . VAL A 1 85 ? 84.793 46.121 81.329 1.00 18.04 232 VAL A C 1
ATOM 648 O O . VAL A 1 85 ? 84.118 46.666 80.454 1.00 17.90 232 VAL A O 1
ATOM 652 N N . ALA A 1 86 ? 84.524 44.902 81.787 1.00 17.64 233 ALA A N 1
ATOM 653 C CA . ALA A 1 86 ? 83.327 44.201 81.343 1.00 17.91 233 ALA A CA 1
ATOM 654 C C . ALA A 1 86 ? 82.082 44.842 81.962 1.00 18.24 233 ALA A C 1
ATOM 655 O O . ALA A 1 86 ? 81.993 44.995 83.181 1.00 18.36 233 ALA A O 1
ATOM 657 N N . ILE A 1 87 ? 81.120 45.217 81.123 1.00 19.19 234 ILE A N 1
ATOM 658 C CA . ILE A 1 87 ? 79.876 45.806 81.613 1.00 19.92 234 ILE A CA 1
ATOM 659 C C . ILE A 1 87 ? 78.756 44.785 81.731 1.00 20.56 234 ILE A C 1
ATOM 660 O O . ILE A 1 87 ? 77.700 45.070 82.292 1.00 20.43 234 ILE A O 1
ATOM 665 N N . LYS A 1 88 ? 79.005 43.587 81.209 1.00 21.56 235 LYS A N 1
ATOM 666 C CA . LYS A 1 88 ? 78.058 42.486 81.299 1.00 22.12 235 LYS A CA 1
ATOM 667 C C . LYS A 1 88 ? 78.880 41.217 81.382 1.00 21.61 235 LYS A C 1
ATOM 668 O O . LYS A 1 88 ? 79.901 41.093 80.696 1.00 21.70 235 LYS A O 1
ATOM 674 N N . ALA A 1 89 ? 78.464 40.283 82.226 1.00 20.86 236 ALA A N 1
ATOM 675 C CA . ALA A 1 89 ? 79.184 39.017 82.338 1.00 20.47 236 ALA A CA 1
ATOM 676 C C . ALA A 1 89 ? 79.010 38.209 81.054 1.00 20.12 236 ALA A C 1
ATOM 677 O O . ALA A 1 89 ? 78.000 38.335 80.368 1.00 20.23 236 ALA A O 1
ATOM 679 N N . TYR A 1 90 ? 80.009 37.395 80.722 1.00 19.13 237 TYR A N 1
ATOM 680 C CA . TYR A 1 90 ? 79.941 36.551 79.539 1.00 18.25 237 TYR A CA 1
ATOM 681 C C . TYR A 1 90 ? 80.690 35.249 79.793 1.00 17.78 237 TYR A C 1
ATOM 682 O O . TYR A 1 90 ? 81.824 35.256 80.251 1.00 17.67 237 TYR A O 1
ATOM 691 N N . THR A 1 91 ? 80.036 34.139 79.491 1.00 17.26 238 THR A N 1
ATOM 692 C CA . THR A 1 91 ? 80.623 32.818 79.675 1.00 16.73 238 THR A CA 1
ATOM 693 C C . THR A 1 91 ? 81.145 32.307 78.342 1.00 16.19 238 THR A C 1
ATOM 694 O O . THR A 1 91 ? 80.398 32.167 77.387 1.00 15.08 238 THR A O 1
ATOM 698 N N . ALA A 1 92 ? 82.443 32.051 78.283 1.00 16.51 239 ALA A N 1
ATOM 699 C CA . ALA A 1 92 ? 83.068 31.608 77.047 1.00 16.94 239 ALA A CA 1
ATOM 700 C C . ALA A 1 92 ? 82.358 30.366 76.508 1.00 17.10 239 ALA A C 1
ATOM 701 O O . ALA A 1 92 ? 82.021 29.453 77.261 1.00 16.46 239 ALA A O 1
ATOM 703 N N . VAL A 1 93 ? 82.105 30.367 75.207 1.00 17.28 240 VAL A N 1
ATOM 704 C CA . VAL A 1 93 ? 81.490 29.230 74.552 1.00 17.83 240 VAL A CA 1
ATOM 705 C C . VAL A 1 93 ? 82.591 28.477 73.840 1.00 17.78 240 VAL A C 1
ATOM 706 O O . VAL A 1 93 ? 82.762 27.262 74.027 1.00 17.70 240 VAL A O 1
ATOM 710 N N . GLU A 1 94 ? 83.343 29.202 73.023 1.00 17.35 241 GLU A N 1
ATOM 711 C CA . GLU A 1 94 ? 84.443 28.600 72.287 1.00 17.55 241 GLU A CA 1
ATOM 712 C C . GLU A 1 94 ? 85.704 28.535 73.139 1.00 17.12 241 GLU A C 1
ATOM 713 O O . GLU A 1 94 ? 85.940 29.407 73.989 1.00 17.22 241 GLU A O 1
ATOM 719 N N . GLY A 1 95 ? 86.499 27.490 72.904 1.00 16.68 242 GLY A N 1
ATOM 720 C CA . GLY A 1 95 ? 87.751 27.274 73.603 1.00 16.22 242 GLY A CA 1
ATOM 721 C C . GLY A 1 95 ? 88.722 28.447 73.531 1.00 16.03 242 GLY A C 1
ATOM 722 O O . GLY A 1 95 ? 89.661 28.523 74.320 1.00 16.41 242 GLY A O 1
ATOM 723 N N . ASP A 1 96 ? 88.517 29.368 72.596 1.00 15.55 243 ASP A N 1
ATOM 724 C CA . ASP A 1 96 ? 89.419 30.527 72.499 1.00 14.69 243 ASP A CA 1
ATOM 725 C C . ASP A 1 96 ? 88.834 31.822 73.063 1.00 14.45 243 ASP A C 1
ATOM 726 O O . ASP A 1 96 ? 89.412 32.894 72.902 1.00 14.27 243 ASP A O 1
ATOM 731 N N . GLU A 1 97 ? 87.683 31.716 73.707 1.00 14.74 244 GLU A N 1
ATOM 732 C CA . GLU A 1 97 ? 87.016 32.882 74.276 1.00 15.23 244 GLU A CA 1
ATOM 733 C C . GLU A 1 97 ? 87.388 33.080 75.751 1.00 15.54 244 GLU A C 1
ATOM 734 O O . GLU A 1 97 ? 87.919 32.185 76.395 1.00 15.27 244 GLU A O 1
ATOM 740 N N . VAL A 1 98 ? 87.136 34.275 76.276 1.00 15.75 245 VAL A N 1
ATOM 741 C CA . VAL A 1 98 ? 87.455 34.558 77.662 1.00 16.65 245 VAL A CA 1
ATOM 742 C C . VAL A 1 98 ? 86.184 34.734 78.464 1.00 16.49 245 VAL A C 1
ATOM 743 O O . VAL A 1 98 ? 85.280 35.448 78.045 1.00 16.75 245 VAL A O 1
ATOM 747 N N . SER A 1 99 ? 86.105 34.072 79.614 1.00 16.64 246 SER A N 1
ATOM 748 C CA . SER A 1 99 ? 84.969 34.281 80.508 1.00 16.36 246 SER A CA 1
ATOM 749 C C . SER A 1 99 ? 85.279 35.463 81.427 1.00 16.79 246 SER A C 1
ATOM 750 O O . SER A 1 99 ? 86.339 35.492 82.058 1.00 17.21 246 SER A O 1
ATOM 753 N N . LEU A 1 100 ? 84.385 36.453 81.479 1.00 16.25 247 LEU A N 1
ATOM 754 C CA . LEU A 1 100 ? 84.541 37.555 82.424 1.00 16.18 247 LEU A CA 1
ATOM 755 C C . LEU A 1 100 ? 83.265 37.738 83.232 1.00 15.73 247 LEU A C 1
ATOM 756 O O . LEU A 1 100 ? 82.177 37.391 82.770 1.00 15.83 247 LEU A O 1
ATOM 761 N N . LEU A 1 101 ? 83.410 38.305 84.432 1.00 15.74 248 LEU A N 1
ATOM 762 C CA . LEU A 1 101 ? 82.289 38.671 85.280 1.00 15.23 248 LEU A CA 1
ATOM 763 C C . LEU A 1 101 ? 82.081 40.180 85.128 1.00 14.91 248 LEU A C 1
ATOM 764 O O . LEU A 1 101 ? 83.013 40.899 84.779 1.00 14.78 248 LEU A O 1
ATOM 769 N N . GLU A 1 102 ? 80.876 40.666 85.398 1.00 14.61 249 GLU A N 1
ATOM 770 C CA . GLU A 1 102 ? 80.630 42.103 85.297 1.00 14.56 249 GLU A CA 1
ATOM 771 C C . GLU A 1 102 ? 81.563 42.882 86.218 1.00 14.08 249 GLU A C 1
ATOM 772 O O . GLU A 1 102 ? 81.679 42.577 87.403 1.00 13.17 249 GLU A O 1
ATOM 778 N N . GLY A 1 103 ? 82.243 43.876 85.660 1.00 14.13 250 GLY A N 1
ATOM 779 C CA . GLY A 1 103 ? 83.115 44.740 86.435 1.00 14.17 250 GLY A CA 1
ATOM 780 C C . GLY A 1 103 ? 84.592 44.385 86.410 1.00 14.12 250 GLY A C 1
ATOM 781 O O . GLY A 1 103 ? 85.415 45.096 86.975 1.00 13.79 250 GLY A O 1
ATOM 782 N N . GLU A 1 104 ? 84.940 43.284 85.761 1.00 14.11 251 GLU A N 1
ATOM 783 C CA . GLU A 1 104 ? 86.333 42.868 85.722 1.00 14.68 251 GLU A CA 1
ATOM 784 C C . GLU A 1 104 ? 87.108 43.692 84.712 1.00 15.11 251 GLU A C 1
ATOM 785 O O . GLU A 1 104 ? 86.651 43.920 83.596 1.00 15.66 251 GLU A O 1
ATOM 791 N N . ALA A 1 105 ? 88.300 44.129 85.090 1.00 15.80 252 ALA A N 1
ATOM 792 C CA . ALA A 1 105 ? 89.073 44.952 84.174 1.00 16.70 252 ALA A CA 1
ATOM 793 C C . ALA A 1 105 ? 89.958 44.098 83.287 1.00 16.74 252 ALA A C 1
ATOM 794 O O . ALA A 1 105 ? 90.500 43.090 83.735 1.00 17.33 252 ALA A O 1
ATOM 796 N N . VAL A 1 106 ? 90.073 44.495 82.026 1.00 17.44 253 VAL A N 1
ATOM 797 C CA . VAL A 1 106 ? 90.919 43.793 81.065 1.00 17.77 253 VAL A CA 1
ATOM 798 C C . VAL A 1 106 ? 91.760 44.731 80.213 1.00 18.06 253 VAL A C 1
ATOM 799 O O . VAL A 1 106 ? 91.614 45.964 80.249 1.00 18.24 253 VAL A O 1
ATOM 803 N N . GLU A 1 107 ? 92.659 44.133 79.446 1.00 17.92 254 GLU A N 1
ATOM 804 C CA . GLU A 1 107 ? 93.491 44.890 78.541 1.00 17.64 254 GLU A CA 1
ATOM 805 C C . GLU A 1 107 ? 93.090 44.494 77.136 1.00 17.39 254 GLU A C 1
ATOM 806 O O . GLU A 1 107 ? 93.221 43.314 76.755 1.00 17.41 254 GLU A O 1
ATOM 812 N N . VAL A 1 108 ? 92.580 45.453 76.368 1.00 16.61 255 VAL A N 1
ATOM 813 C CA . VAL A 1 108 ? 92.218 45.194 74.970 1.00 16.10 255 VAL A CA 1
ATOM 814 C C . VAL A 1 108 ? 93.460 45.296 74.084 1.00 16.18 255 VAL A C 1
ATOM 815 O O . VAL A 1 108 ? 94.117 46.326 74.054 1.00 16.30 255 VAL A O 1
ATOM 819 N N . ILE A 1 109 ? 93.799 44.216 73.384 1.00 15.87 256 ILE A N 1
ATOM 820 C CA . ILE A 1 109 ? 94.993 44.234 72.529 1.00 15.69 256 ILE A CA 1
ATOM 821 C C . ILE A 1 109 ? 94.691 44.201 71.028 1.00 15.19 256 ILE A C 1
ATOM 822 O O . ILE A 1 109 ? 95.583 44.440 70.230 1.00 15.96 256 ILE A O 1
ATOM 827 N N . HIS A 1 110 ? 93.460 43.867 70.635 1.00 15.35 257 HIS A N 1
ATOM 828 C CA . HIS A 1 110 ? 93.103 43.907 69.201 1.00 15.05 257 HIS A CA 1
ATOM 829 C C . HIS A 1 110 ? 91.605 44.166 68.957 1.00 15.86 257 HIS A C 1
ATOM 830 O O . HIS A 1 110 ? 90.759 43.286 69.183 1.00 15.22 257 HIS A O 1
ATOM 837 N N . LYS A 1 111 ? 91.289 45.369 68.475 1.00 14.23 258 LYS A N 1
ATOM 838 C CA . LYS A 1 111 ? 89.902 45.750 68.213 1.00 15.52 258 LYS A CA 1
ATOM 839 C C . LYS A 1 111 ? 89.453 45.347 66.808 1.00 15.17 258 LYS A C 1
ATOM 840 O O . LYS A 1 111 ? 89.283 46.186 65.921 1.00 15.50 258 LYS A O 1
ATOM 846 N N . LEU A 1 112 ? 89.280 44.041 66.604 1.00 15.16 259 LEU A N 1
ATOM 847 C CA . LEU A 1 112 ? 88.829 43.528 65.319 1.00 15.16 259 LEU A CA 1
ATOM 848 C C . LEU A 1 112 ? 87.460 44.096 64.961 1.00 14.36 259 LEU A C 1
ATOM 849 O O . LEU A 1 112 ? 86.574 44.188 65.790 1.00 13.61 259 LEU A O 1
ATOM 854 N N . LEU A 1 113 ? 87.304 44.441 63.694 1.00 14.66 260 LEU A N 1
ATOM 855 C CA . LEU A 1 113 ? 86.073 45.003 63.155 1.00 14.63 260 LEU A CA 1
ATOM 856 C C . LEU A 1 113 ? 84.860 44.128 63.396 1.00 14.61 260 LEU A C 1
ATOM 857 O O . LEU A 1 113 ? 83.758 44.639 63.490 1.00 15.66 260 LEU A O 1
ATOM 862 N N . ASP A 1 114 ? 85.060 42.811 63.501 1.00 15.09 261 ASP A N 1
ATOM 863 C CA . ASP A 1 114 ? 83.937 41.886 63.658 1.00 15.24 261 ASP A CA 1
ATOM 864 C C . ASP A 1 114 ? 83.282 41.837 65.050 1.00 14.82 261 ASP A C 1
ATOM 865 O O . ASP A 1 114 ? 82.395 41.044 65.271 1.00 15.22 261 ASP A O 1
ATOM 870 N N . GLY A 1 115 ? 83.710 42.683 65.979 1.00 14.78 262 GLY A N 1
ATOM 871 C CA . GLY A 1 115 ? 83.104 42.709 67.299 1.00 15.50 262 GLY A CA 1
ATOM 872 C C . GLY A 1 115 ? 83.617 41.701 68.301 1.00 15.43 262 GLY A C 1
ATOM 873 O O . GLY A 1 115 ? 83.172 41.680 69.457 1.00 16.05 262 GLY A O 1
ATOM 874 N N . TRP A 1 116 ? 84.514 40.823 67.870 1.00 15.41 263 TRP A N 1
ATOM 875 C CA . TRP A 1 116 ? 85.119 39.863 68.785 1.00 15.32 263 TRP A CA 1
ATOM 876 C C . TRP A 1 116 ? 86.566 40.277 69.010 1.00 15.39 263 TRP A C 1
ATOM 877 O O . TRP A 1 116 ? 87.472 39.940 68.237 1.00 16.15 263 TRP A O 1
ATOM 888 N N . TRP A 1 117 ? 86.771 41.057 70.063 1.00 15.59 264 TRP A N 1
ATOM 889 C CA . TRP A 1 117 ? 88.075 41.642 70.332 1.00 16.04 264 TRP A CA 1
ATOM 890 C C . TRP A 1 117 ? 89.016 40.693 71.049 1.00 15.92 264 TRP A C 1
ATOM 891 O O . TRP A 1 117 ? 88.563 39.821 71.783 1.00 17.40 264 TRP A O 1
ATOM 902 N N . VAL A 1 118 ? 90.317 40.852 70.841 1.00 15.78 265 VAL A N 1
ATOM 903 C CA . VAL A 1 118 ? 91.302 40.069 71.606 1.00 15.83 265 VAL A CA 1
ATOM 904 C C . VAL A 1 118 ? 91.668 40.855 72.866 1.00 16.36 265 VAL A C 1
ATOM 905 O O . VAL A 1 118 ? 91.997 42.048 72.803 1.00 16.25 265 VAL A O 1
ATOM 909 N N . ILE A 1 119 ? 91.524 40.209 74.012 1.00 16.52 266 ILE A N 1
ATOM 910 C CA . ILE A 1 119 ? 91.795 40.858 75.294 1.00 17.40 266 ILE A CA 1
ATOM 911 C C . ILE A 1 119 ? 92.766 40.023 76.113 1.00 18.05 266 ILE A C 1
ATOM 912 O O . ILE A 1 119 ? 92.989 38.836 75.829 1.00 18.34 266 ILE A O 1
ATOM 917 N N . ARG A 1 120 ? 93.348 40.659 77.126 1.00 18.65 267 ARG A N 1
ATOM 918 C CA . ARG A 1 120 ? 94.289 40.035 78.027 1.00 19.50 267 ARG A CA 1
ATOM 919 C C . ARG A 1 120 ? 93.801 40.280 79.456 1.00 19.91 267 ARG A C 1
ATOM 920 O O . ARG A 1 120 ? 93.425 41.399 79.815 1.00 19.49 267 ARG A O 1
ATOM 928 N N . LYS A 1 121 ? 93.753 39.218 80.250 1.00 20.47 268 LYS A N 1
ATOM 929 C CA . LYS A 1 121 ? 93.346 39.326 81.645 1.00 21.45 268 LYS A CA 1
ATOM 930 C C . LYS A 1 121 ? 94.354 38.490 82.401 1.00 22.20 268 LYS A C 1
ATOM 931 O O . LYS A 1 121 ? 94.298 37.264 82.356 1.00 22.21 268 LYS A O 1
ATOM 937 N N . ASP A 1 122 ? 95.298 39.169 83.048 1.00 23.18 269 ASP A N 1
ATOM 938 C CA . ASP A 1 122 ? 96.413 38.530 83.734 1.00 24.69 269 ASP A CA 1
ATOM 939 C C . ASP A 1 122 ? 97.197 37.694 82.717 1.00 24.89 269 ASP A C 1
ATOM 940 O O . ASP A 1 122 ? 97.687 38.230 81.720 1.00 24.88 269 ASP A O 1
ATOM 945 N N . ASP A 1 123 ? 97.297 36.388 82.933 1.00 25.14 270 ASP A N 1
ATOM 946 C CA . ASP A 1 123 ? 98.051 35.558 81.992 1.00 25.44 270 ASP A CA 1
ATOM 947 C C . ASP A 1 123 ? 97.205 34.919 80.879 1.00 24.97 270 ASP A C 1
ATOM 948 O O . ASP A 1 123 ? 97.721 34.117 80.107 1.00 25.20 270 ASP A O 1
ATOM 953 N N . VAL A 1 124 ? 95.924 35.275 80.786 1.00 24.17 271 VAL A N 1
ATOM 954 C CA . VAL A 1 124 ? 95.050 34.681 79.767 1.00 23.75 271 VAL A CA 1
ATOM 955 C C . VAL A 1 124 ? 94.737 35.649 78.628 1.00 22.61 271 VAL A C 1
ATOM 956 O O . VAL A 1 124 ? 94.488 36.821 78.856 1.00 22.56 271 VAL A O 1
ATOM 960 N N . THR A 1 125 ? 94.759 35.148 77.400 1.00 21.83 272 THR A N 1
ATOM 961 C CA . THR A 1 125 ? 94.478 35.968 76.231 1.00 20.72 272 THR A CA 1
ATOM 962 C C . THR A 1 125 ? 93.411 35.272 75.401 1.00 19.85 272 THR A C 1
ATOM 963 O O . THR A 1 125 ? 93.437 34.043 75.251 1.00 19.20 272 THR A O 1
ATOM 967 N N . GLY A 1 126 ? 92.473 36.044 74.864 1.00 18.50 273 GLY A N 1
ATOM 968 C CA . GLY A 1 126 ? 91.405 35.466 74.075 1.00 18.67 273 GLY A CA 1
ATOM 969 C C . GLY A 1 126 ? 90.376 36.428 73.527 1.00 18.47 273 GLY A C 1
ATOM 970 O O . GLY A 1 126 ? 90.496 37.646 73.674 1.00 18.88 273 GLY A O 1
ATOM 971 N N . TYR A 1 127 ? 89.347 35.875 72.890 1.00 18.13 274 TYR A N 1
ATOM 972 C CA . TYR A 1 127 ? 88.289 36.691 72.288 1.00 17.90 274 TYR A CA 1
ATOM 973 C C . TYR A 1 127 ? 87.168 37.033 73.258 1.00 17.52 274 TYR A C 1
ATOM 974 O O . TYR A 1 127 ? 86.813 36.241 74.114 1.00 17.84 274 TYR A O 1
ATOM 983 N N . PHE A 1 128 ? 86.620 38.234 73.119 1.00 16.89 275 PHE A N 1
ATOM 984 C CA . PHE A 1 128 ? 85.551 38.697 73.989 1.00 16.92 275 PHE A CA 1
ATOM 985 C C . PHE A 1 128 ? 84.727 39.728 73.229 1.00 16.49 275 PHE A C 1
ATOM 986 O O . PHE A 1 128 ? 85.281 40.500 72.460 1.00 17.26 275 PHE A O 1
ATOM 994 N N . PRO A 1 129 ? 83.404 39.695 73.391 1.00 16.32 276 PRO A N 1
ATOM 995 C CA . PRO A 1 129 ? 82.508 40.606 72.666 1.00 16.12 276 PRO A CA 1
ATOM 996 C C . PRO A 1 129 ? 82.783 42.067 72.986 1.00 15.98 276 PRO A C 1
ATOM 997 O O . PRO A 1 129 ? 82.728 42.445 74.148 1.00 16.21 276 PRO A O 1
ATOM 1001 N N . SER A 1 130 ? 83.080 42.862 71.968 1.00 15.52 277 SER A N 1
ATOM 1002 C CA . SER A 1 130 ? 83.297 44.294 72.168 1.00 15.85 277 SER A CA 1
ATOM 1003 C C . SER A 1 130 ? 82.072 44.980 72.772 1.00 16.41 277 SER A C 1
ATOM 1004 O O . SER A 1 130 ? 82.220 45.961 73.509 1.00 16.39 277 SER A O 1
ATOM 1007 N N . MET A 1 131 ? 80.870 44.494 72.464 1.00 15.85 278 MET A N 1
ATOM 1008 C CA . MET A 1 131 ? 79.676 45.143 73.002 1.00 16.74 278 MET A CA 1
ATOM 1009 C C . MET A 1 131 ? 79.542 44.988 74.511 1.00 16.45 278 MET A C 1
ATOM 1010 O O . MET A 1 131 ? 78.812 45.747 75.142 1.00 16.21 278 MET A O 1
ATOM 1015 N N . TYR A 1 132 ? 80.263 44.025 75.088 1.00 16.00 279 TYR A N 1
ATOM 1016 C CA . TYR A 1 132 ? 80.201 43.815 76.532 1.00 15.98 279 TYR A CA 1
ATOM 1017 C C . TYR A 1 132 ? 81.346 44.534 77.279 1.00 16.28 279 TYR A C 1
ATOM 1018 O O . TYR A 1 132 ? 81.524 44.362 78.502 1.00 16.53 279 TYR A O 1
ATOM 1027 N N . LEU A 1 133 ? 82.106 45.351 76.552 1.00 15.16 280 LEU A N 1
ATOM 1028 C CA . LEU A 1 133 ? 83.228 46.079 77.123 1.00 14.65 280 LEU A CA 1
ATOM 1029 C C . LEU A 1 133 ? 83.020 47.591 77.044 1.00 15.65 280 LEU A C 1
ATOM 1030 O O . LEU A 1 133 ? 82.368 48.096 76.131 1.00 15.10 280 LEU A O 1
ATOM 1035 N N . GLN A 1 134 ? 83.597 48.294 78.005 1.00 16.21 281 GLN A N 1
ATOM 1036 C CA . GLN A 1 134 ? 83.534 49.746 78.057 1.00 16.91 281 GLN A CA 1
ATOM 1037 C C . GLN A 1 134 ? 84.901 50.270 78.461 1.00 16.99 281 GLN A C 1
ATOM 1038 O O . GLN A 1 134 ? 85.570 49.697 79.336 1.00 16.39 281 GLN A O 1
ATOM 1044 N N . LYS A 1 135 ? 85.324 51.347 77.814 1.00 18.10 282 LYS A N 1
ATOM 1045 C CA . LYS A 1 135 ? 86.609 51.955 78.123 1.00 19.82 282 LYS A CA 1
ATOM 1046 C C . LYS A 1 135 ? 86.648 52.345 79.582 1.00 20.32 282 LYS A C 1
ATOM 1047 O O . LYS A 1 135 ? 85.631 52.794 80.141 1.00 20.77 282 LYS A O 1
ATOM 1053 N N . SER A 1 136 ? 87.810 52.198 80.210 1.00 20.34 283 SER A N 1
ATOM 1054 C CA . SER A 1 136 ? 87.966 52.691 81.570 1.00 21.31 283 SER A CA 1
ATOM 1055 C C . SER A 1 136 ? 88.262 54.192 81.507 1.00 21.41 283 SER A C 1
ATOM 1058 N N . SER B 1 5 ? 67.206 60.846 56.047 1.00 44.40 152 SER B N 1
ATOM 1059 C CA . SER B 1 5 ? 68.503 60.221 56.462 1.00 44.51 152 SER B CA 1
ATOM 1060 C C . SER B 1 5 ? 69.634 61.266 56.515 1.00 43.55 152 SER B C 1
ATOM 1061 O O . SER B 1 5 ? 69.356 62.465 56.544 1.00 43.52 152 SER B O 1
ATOM 1064 N N . PRO B 1 6 ? 70.895 60.839 56.529 1.00 43.19 153 PRO B N 1
ATOM 1065 C CA . PRO B 1 6 ? 72.012 61.777 56.734 1.00 42.49 153 PRO B CA 1
ATOM 1066 C C . PRO B 1 6 ? 72.283 62.694 55.545 1.00 41.29 153 PRO B C 1
ATOM 1067 O O . PRO B 1 6 ? 71.973 62.328 54.418 1.00 40.58 153 PRO B O 1
ATOM 1071 N N . GLU B 1 7 ? 72.896 63.850 55.810 1.00 40.81 154 GLU B N 1
ATOM 1072 C CA . GLU B 1 7 ? 73.235 64.824 54.768 1.00 40.06 154 GLU B CA 1
ATOM 1073 C C . GLU B 1 7 ? 74.101 64.230 53.672 1.00 38.69 154 GLU B C 1
ATOM 1074 O O . GLU B 1 7 ? 73.837 64.413 52.490 1.00 38.08 154 GLU B O 1
ATOM 1080 N N . PHE B 1 8 ? 75.168 63.546 54.061 1.00 38.09 155 PHE B N 1
ATOM 1081 C CA . PHE B 1 8 ? 76.049 62.957 53.071 1.00 38.19 155 PHE B CA 1
ATOM 1082 C C . PHE B 1 8 ? 76.420 61.555 53.507 1.00 38.80 155 PHE B C 1
ATOM 1083 O O . PHE B 1 8 ? 76.356 61.228 54.688 1.00 38.08 155 PHE B O 1
ATOM 1091 N N . ILE B 1 9 ? 76.781 60.728 52.541 1.00 40.16 156 ILE B N 1
ATOM 1092 C CA . ILE B 1 9 ? 77.136 59.347 52.842 1.00 41.76 156 ILE B CA 1
ATOM 1093 C C . ILE B 1 9 ? 78.083 58.812 51.788 1.00 41.73 156 ILE B C 1
ATOM 1094 O O . ILE B 1 9 ? 77.843 58.997 50.593 1.00 42.41 156 ILE B O 1
ATOM 1099 N N . ILE B 1 10 ? 79.156 58.150 52.202 1.00 42.20 157 ILE B N 1
ATOM 1100 C CA . ILE B 1 10 ? 79.984 57.442 51.244 1.00 42.34 157 ILE B CA 1
ATOM 1101 C C . ILE B 1 10 ? 79.563 55.981 51.372 1.00 41.13 157 ILE B C 1
ATOM 1102 O O . ILE B 1 10 ? 79.734 55.370 52.428 1.00 42.11 157 ILE B O 1
ATOM 1107 N N . LEU B 1 11 ? 78.979 55.428 50.321 1.00 39.78 158 LEU B N 1
ATOM 1108 C CA . LEU B 1 11 ? 78.491 54.061 50.406 1.00 37.95 158 LEU B CA 1
ATOM 1109 C C . LEU B 1 11 ? 79.582 53.107 49.962 1.00 35.41 158 LEU B C 1
ATOM 1110 O O . LEU B 1 11 ? 80.108 53.233 48.858 1.00 36.88 158 LEU B O 1
ATOM 1115 N N . GLN B 1 12 ? 79.915 52.151 50.816 1.00 31.60 159 GLN B N 1
ATOM 1116 C CA . GLN B 1 12 ? 80.920 51.160 50.473 1.00 27.55 159 GLN B CA 1
ATOM 1117 C C . GLN B 1 12 ? 80.220 49.866 50.130 1.00 25.19 159 GLN B C 1
ATOM 1118 O O . GLN B 1 12 ? 79.201 49.538 50.735 1.00 24.39 159 GLN B O 1
ATOM 1124 N N . THR B 1 13 ? 80.778 49.126 49.173 1.00 21.53 160 THR B N 1
ATOM 1125 C CA . THR B 1 13 ? 80.167 47.889 48.721 1.00 19.58 160 THR B CA 1
ATOM 1126 C C . THR B 1 13 ? 81.030 46.687 49.085 1.00 17.47 160 THR B C 1
ATOM 1127 O O . THR B 1 13 ? 82.248 46.704 48.899 1.00 16.21 160 THR B O 1
ATOM 1131 N N . TYR B 1 14 ? 80.387 45.658 49.609 1.00 16.55 161 TYR B N 1
ATOM 1132 C CA . TYR B 1 14 ? 81.074 44.451 50.052 1.00 16.18 161 TYR B CA 1
ATOM 1133 C C . TYR B 1 14 ? 80.324 43.241 49.536 1.00 16.44 161 TYR B C 1
ATOM 1134 O O . TYR B 1 14 ? 79.190 43.361 49.056 1.00 17.47 161 TYR B O 1
ATOM 1143 N N . ARG B 1 15 ? 80.945 42.076 49.682 1.00 15.86 162 ARG B N 1
ATOM 1144 C CA . ARG B 1 15 ? 80.412 40.824 49.203 1.00 16.09 162 ARG B CA 1
ATOM 1145 C C . ARG B 1 15 ? 80.281 39.809 50.356 1.00 16.32 162 ARG B C 1
ATOM 1146 O O . ARG B 1 15 ? 81.195 39.661 51.167 1.00 15.44 162 ARG B O 1
ATOM 1154 N N . ALA B 1 16 ? 79.139 39.125 50.443 1.00 16.27 163 ALA B N 1
ATOM 1155 C CA . ALA B 1 16 ? 78.955 38.120 51.493 1.00 16.50 163 ALA B CA 1
ATOM 1156 C C . ALA B 1 16 ? 79.798 36.883 51.169 1.00 16.30 163 ALA B C 1
ATOM 1157 O O . ALA B 1 16 ? 79.884 36.486 50.011 1.00 16.61 163 ALA B O 1
ATOM 1159 N N . ILE B 1 17 ? 80.407 36.292 52.198 1.00 16.58 164 ILE B N 1
ATOM 1160 C CA . ILE B 1 17 ? 81.253 35.115 52.036 1.00 16.37 164 ILE B CA 1
ATOM 1161 C C . ILE B 1 17 ? 80.672 33.873 52.680 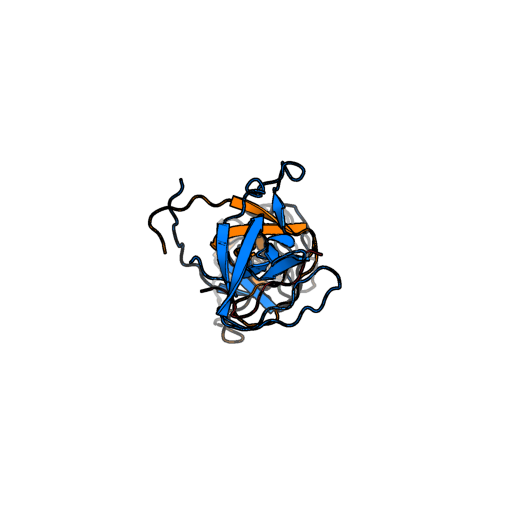1.00 16.56 164 ILE B C 1
ATOM 1162 O O . ILE B 1 17 ? 81.252 32.790 52.566 1.00 15.50 164 ILE B O 1
ATOM 1167 N N . ALA B 1 18 ? 79.534 34.042 53.344 1.00 16.63 165 ALA B N 1
ATOM 1168 C CA . ALA B 1 18 ? 78.820 32.944 53.982 1.00 17.21 165 ALA B CA 1
ATOM 1169 C C . ALA B 1 18 ? 77.340 33.281 54.068 1.00 17.45 165 ALA B C 1
ATOM 1170 O O . ALA B 1 18 ? 76.960 34.457 54.000 1.00 17.71 165 ALA B O 1
ATOM 1172 N N . ASP B 1 19 ? 76.513 32.251 54.243 1.00 17.37 166 ASP B N 1
ATOM 1173 C CA . ASP B 1 19 ? 75.080 32.433 54.446 1.00 17.83 166 ASP B CA 1
ATOM 1174 C C . ASP B 1 19 ? 74.854 32.926 55.867 1.00 17.99 166 ASP B C 1
ATOM 1175 O O . ASP B 1 19 ? 75.550 32.508 56.783 1.00 18.32 166 ASP B O 1
ATOM 1180 N N . TYR B 1 20 ? 73.903 33.837 56.056 1.00 19.03 167 TYR B N 1
ATOM 1181 C CA . TYR B 1 20 ? 73.543 34.285 57.395 1.00 19.67 167 TYR B CA 1
ATOM 1182 C C . TYR B 1 20 ? 72.030 34.273 57.568 1.00 20.34 167 TYR B C 1
ATOM 1183 O O . TYR B 1 20 ? 71.313 34.847 56.763 1.00 20.32 167 TYR B O 1
ATOM 1192 N N . GLU B 1 21 ? 71.549 33.631 58.628 1.00 21.19 168 GLU B N 1
ATOM 1193 C CA . GLU B 1 21 ? 70.119 33.631 58.920 1.00 22.04 168 GLU B CA 1
ATOM 1194 C C . GLU B 1 21 ? 69.812 34.675 59.992 1.00 21.73 168 GLU B C 1
ATOM 1195 O O . GLU B 1 21 ? 70.510 34.751 61.006 1.00 22.19 168 GLU B O 1
ATOM 1201 N N . LYS B 1 22 ? 68.781 35.480 59.772 1.00 21.75 169 LYS B N 1
ATOM 1202 C CA . LYS B 1 22 ? 68.387 36.495 60.760 1.00 22.02 169 LYS B CA 1
ATOM 1203 C C . LYS B 1 22 ? 67.951 35.815 62.052 1.00 21.81 169 LYS B C 1
ATOM 1204 O O . LYS B 1 22 ? 67.314 34.757 62.013 1.00 22.21 169 LYS B O 1
ATOM 1210 N N . THR B 1 23 ? 68.305 36.403 63.193 1.00 21.61 170 THR B N 1
ATOM 1211 C CA . THR B 1 23 ? 67.840 35.894 64.482 1.00 21.63 170 THR B CA 1
ATOM 1212 C C . THR B 1 23 ? 66.919 36.917 65.135 1.00 21.00 170 THR B C 1
ATOM 1213 O O . THR B 1 23 ? 66.287 36.644 66.157 1.00 20.94 170 THR B O 1
ATOM 1217 N N . SER B 1 24 ? 66.862 38.105 64.543 1.00 20.22 171 SER B N 1
ATOM 1218 C CA . SER B 1 24 ? 65.946 39.139 65.012 1.00 19.48 171 SER B CA 1
ATOM 1219 C C . SER B 1 24 ? 65.487 39.970 63.820 1.00 18.78 171 SER B C 1
ATOM 1220 O O . SER B 1 24 ? 66.103 39.930 62.753 1.00 19.27 171 SER B O 1
ATOM 1223 N N . GLY B 1 25 ? 64.419 40.733 64.013 1.00 18.00 172 GLY B N 1
ATOM 1224 C CA . GLY B 1 25 ? 63.796 41.492 62.943 1.00 17.49 172 GLY B CA 1
ATOM 1225 C C . GLY B 1 25 ? 64.642 42.564 62.288 1.00 17.40 172 GLY B C 1
ATOM 1226 O O . GLY B 1 25 ? 64.486 42.834 61.096 1.00 17.31 172 GLY B O 1
ATOM 1227 N N . SER B 1 26 ? 65.556 43.167 63.045 1.00 17.04 173 SER B N 1
ATOM 1228 C CA . SER B 1 26 ? 66.340 44.280 62.510 1.00 16.06 173 SER B CA 1
ATOM 1229 C C . SER B 1 26 ? 67.548 43.845 61.695 1.00 15.99 173 SER B C 1
ATOM 1230 O O . SER B 1 26 ? 68.271 44.681 61.160 1.00 15.25 173 SER B O 1
ATOM 1233 N N . GLU B 1 27 ? 67.773 42.538 61.623 1.00 14.81 174 GLU B N 1
ATOM 1234 C CA . GLU B 1 27 ? 68.891 41.991 60.885 1.00 16.00 174 GLU B CA 1
ATOM 1235 C C . GLU B 1 27 ? 68.512 41.755 59.429 1.00 15.90 174 GLU B C 1
ATOM 1236 O O . GLU B 1 27 ? 67.367 41.962 59.033 1.00 16.35 174 GLU B O 1
ATOM 1242 N N . MET B 1 28 ? 69.474 41.294 58.642 1.00 16.11 175 MET B N 1
ATOM 1243 C CA . MET B 1 28 ? 69.225 40.973 57.244 1.00 17.12 175 MET B CA 1
ATOM 1244 C C . MET B 1 28 ? 69.818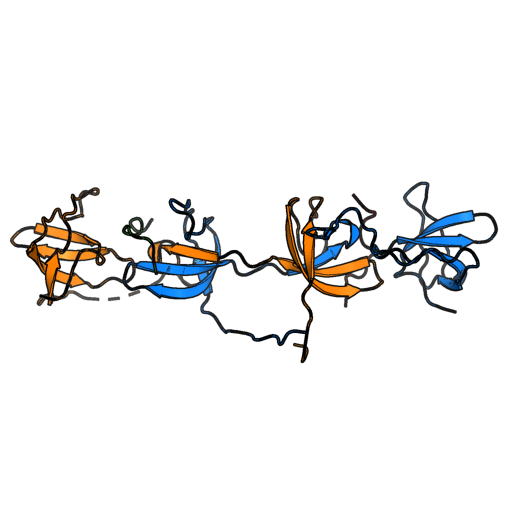 39.597 56.936 1.00 16.60 175 MET B C 1
ATOM 1245 O O . MET B 1 28 ? 70.867 39.244 57.454 1.00 17.16 175 MET B O 1
ATOM 1250 N N . ALA B 1 29 ? 69.124 38.813 56.125 1.00 17.91 176 ALA B N 1
ATOM 1251 C CA . ALA B 1 29 ? 69.632 37.501 55.755 1.00 17.54 176 ALA B CA 1
ATOM 1252 C C . ALA B 1 29 ? 70.625 37.702 54.619 1.00 18.07 176 ALA B C 1
ATOM 1253 O O . ALA B 1 29 ? 70.525 38.673 53.853 1.00 18.83 176 ALA B O 1
ATOM 1255 N N . LEU B 1 30 ? 71.600 36.809 54.535 1.00 17.36 177 LEU B N 1
ATOM 1256 C CA . LEU B 1 30 ? 72.607 36.858 53.494 1.00 17.53 177 LEU B CA 1
ATOM 1257 C C . LEU B 1 30 ? 72.740 35.489 52.853 1.00 17.17 177 LEU B C 1
ATOM 1258 O O . LEU B 1 30 ? 72.510 34.461 53.508 1.00 16.85 177 LEU B O 1
ATOM 1263 N N . SER B 1 31 ? 73.061 35.484 51.563 1.00 16.92 178 SER B N 1
ATOM 1264 C CA . SER B 1 31 ? 73.439 34.261 50.884 1.00 17.24 178 SER B CA 1
ATOM 1265 C C . SER B 1 31 ? 74.823 34.591 50.352 1.00 16.82 178 SER B C 1
ATOM 1266 O O . SER B 1 31 ? 75.089 35.715 49.947 1.00 17.00 178 SER B O 1
ATOM 1269 N N . THR B 1 32 ? 75.713 33.615 50.403 1.00 15.88 179 THR B N 1
ATOM 1270 C CA . THR B 1 32 ? 77.039 33.760 49.836 1.00 14.91 179 THR B CA 1
ATOM 1271 C C . THR B 1 32 ? 76.998 34.360 48.429 1.00 14.54 179 THR B C 1
ATOM 1272 O O . THR B 1 32 ? 76.254 33.902 47.543 1.00 12.54 179 THR B O 1
ATOM 1276 N N . GLY B 1 33 ? 77.812 35.392 48.224 1.00 14.42 180 GLY B N 1
ATOM 1277 C CA . GLY B 1 33 ? 77.910 36.035 46.934 1.00 14.81 180 GLY B CA 1
ATOM 1278 C C . GLY B 1 33 ? 77.032 37.281 46.869 1.00 15.06 180 GLY B C 1
ATOM 1279 O O . GLY B 1 33 ? 77.096 38.038 45.905 1.00 14.61 180 GLY B O 1
ATOM 1280 N N . ASP B 1 34 ? 76.181 37.469 47.866 1.00 16.06 181 ASP B N 1
ATOM 1281 C CA . ASP B 1 34 ? 75.295 38.632 47.888 1.00 15.97 181 ASP B CA 1
ATOM 1282 C C . ASP B 1 34 ? 76.155 39.905 47.912 1.00 16.22 181 ASP B C 1
ATOM 1283 O O . ASP B 1 34 ? 77.169 39.968 48.600 1.00 16.80 181 ASP B O 1
ATOM 1288 N N . VAL B 1 35 ? 75.746 40.919 47.174 1.00 16.01 182 VAL B N 1
ATOM 1289 C CA . VAL B 1 35 ? 76.488 42.176 47.164 1.00 16.18 182 VAL B CA 1
ATOM 1290 C C . VAL B 1 35 ? 75.683 43.172 47.967 1.00 15.96 182 VAL B C 1
ATOM 1291 O O . VAL B 1 35 ? 74.483 43.357 47.708 1.00 15.01 182 VAL B O 1
ATOM 1295 N N . VAL B 1 36 ? 76.329 43.795 48.955 1.00 15.50 183 VAL B N 1
ATOM 1296 C CA . VAL B 1 36 ? 75.610 44.671 49.843 1.00 15.87 183 VAL B CA 1
ATOM 1297 C C . VAL B 1 36 ? 76.255 46.035 49.922 1.00 15.37 183 V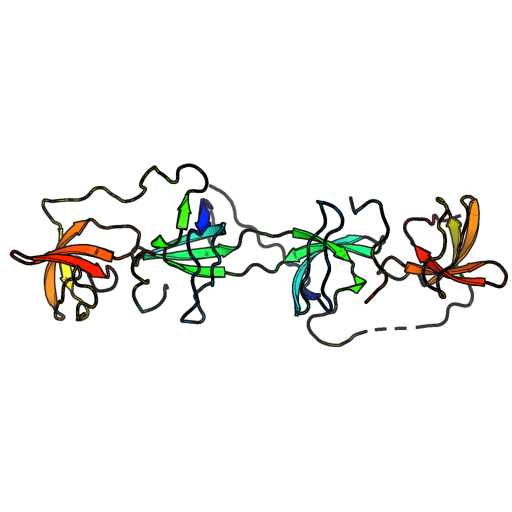AL B C 1
ATOM 1298 O O . VAL B 1 36 ? 77.447 46.192 49.667 1.00 15.30 183 VAL B O 1
ATOM 1302 N N . GLU B 1 37 ? 75.435 47.020 50.230 1.00 15.73 184 GLU B N 1
ATOM 1303 C CA . GLU B 1 37 ? 75.914 48.386 50.402 1.00 15.97 184 GLU B CA 1
ATOM 1304 C C . GLU B 1 37 ? 75.906 48.708 51.910 1.00 16.60 184 GLU B C 1
ATOM 1305 O O . GLU B 1 37 ? 74.880 48.588 52.593 1.00 16.65 184 GLU B O 1
ATOM 1311 N N . VAL B 1 38 ? 77.054 49.101 52.441 1.00 16.38 185 VAL B N 1
ATOM 1312 C CA . VAL B 1 38 ? 77.170 49.330 53.877 1.00 17.20 185 VAL B CA 1
ATOM 1313 C C . VAL B 1 38 ? 76.761 50.752 54.250 1.00 17.88 185 VAL B C 1
ATOM 1314 O O . VAL B 1 38 ? 77.361 51.710 53.776 1.00 18.52 185 VAL B O 1
ATOM 1318 N N . VAL B 1 39 ? 75.732 50.879 55.080 1.00 17.77 186 VAL B N 1
ATOM 1319 C CA . VAL B 1 39 ? 75.237 52.190 55.498 1.00 17.69 186 VAL B CA 1
ATOM 1320 C C . VAL B 1 39 ? 75.911 52.724 56.760 1.00 17.81 186 VAL B C 1
ATOM 1321 O O . VAL B 1 39 ? 76.239 53.924 56.848 1.00 17.29 186 VAL B O 1
ATOM 1325 N N . GLU B 1 40 ? 76.105 51.847 57.737 1.00 16.83 187 GLU B N 1
ATOM 1326 C CA . GLU B 1 40 ? 76.676 52.236 59.020 1.00 17.11 187 GLU B CA 1
ATOM 1327 C C . GLU B 1 40 ? 77.483 51.087 59.602 1.00 16.45 187 GLU B C 1
ATOM 1328 O O . GLU B 1 40 ? 77.060 49.944 59.542 1.00 17.10 187 GLU B O 1
ATOM 1334 N N . LYS B 1 41 ? 78.652 51.402 60.138 1.00 16.00 188 LYS B N 1
ATOM 1335 C CA . LYS B 1 41 ? 79.511 50.404 60.764 1.00 15.54 188 LYS B CA 1
ATOM 1336 C C . LYS B 1 41 ? 79.550 50.614 62.278 1.00 15.63 188 LYS B C 1
ATOM 1337 O O . LYS B 1 41 ? 79.915 51.690 62.750 1.00 17.57 188 LYS B O 1
ATOM 1343 N N . SER B 1 42 ? 79.168 49.599 63.048 1.00 15.20 189 SER B N 1
ATOM 1344 C CA . SER B 1 42 ? 79.214 49.684 64.493 1.00 15.13 189 SER B CA 1
ATOM 1345 C C . SER B 1 42 ? 80.400 48.891 65.070 1.00 15.85 189 SER B C 1
ATOM 1346 O O . SER B 1 42 ? 80.667 47.748 64.637 1.00 15.73 189 SER B O 1
ATOM 1349 N N . GLU B 1 43 ? 81.060 49.449 66.081 1.00 15.92 190 GLU B N 1
ATOM 1350 C CA . GLU B 1 43 ? 82.187 48.733 66.690 1.00 16.65 190 GLU B CA 1
ATOM 1351 C C . GLU B 1 43 ? 81.738 47.433 67.370 1.00 15.85 190 GLU B C 1
ATOM 1352 O O . GLU B 1 43 ? 82.563 46.596 67.728 1.00 14.50 190 GLU B O 1
ATOM 1358 N N . SER B 1 44 ? 80.423 47.271 67.508 1.00 15.17 191 SER B N 1
ATOM 1359 C CA . SER B 1 44 ? 79.853 46.037 68.041 1.00 15.23 191 SER B CA 1
ATOM 1360 C C . SER B 1 44 ? 80.139 44.848 67.109 1.00 15.37 191 SER B C 1
ATOM 1361 O O . SER B 1 44 ? 80.020 43.707 67.517 1.00 15.54 191 SER B O 1
ATOM 1364 N N . GLY B 1 45 ? 80.491 45.100 65.850 1.00 16.06 192 GLY B N 1
ATOM 1365 C CA . GLY B 1 45 ? 80.729 44.006 64.913 1.00 16.28 192 GLY B CA 1
ATOM 1366 C C . GLY B 1 45 ? 79.563 43.844 63.960 1.00 17.49 192 GLY B C 1
ATOM 1367 O O . GLY B 1 45 ? 79.600 43.028 63.025 1.00 17.22 192 GLY B O 1
ATOM 1368 N N . TRP B 1 46 ? 78.515 44.633 64.197 1.00 17.00 193 TRP B N 1
ATOM 1369 C CA . TRP B 1 46 ? 77.346 44.645 63.309 1.00 16.69 193 TRP B CA 1
ATOM 1370 C C . TRP B 1 46 ? 77.447 45.798 62.322 1.00 16.38 193 TRP B C 1
ATOM 1371 O O . TRP B 1 46 ? 77.733 46.938 62.712 1.00 16.53 193 TRP B O 1
ATOM 1382 N N . TRP B 1 47 ? 77.202 45.514 61.050 1.00 15.37 194 TRP B N 1
ATOM 1383 C CA . TRP B 1 47 ? 77.122 46.576 60.053 1.00 15.09 194 TRP B CA 1
ATOM 1384 C C . TRP B 1 47 ? 75.701 46.629 59.468 1.00 15.39 194 TRP B C 1
ATOM 1385 O O . TRP B 1 47 ? 75.111 45.589 59.126 1.00 15.83 194 TRP B O 1
ATOM 1396 N N . PHE B 1 48 ? 75.158 47.839 59.353 1.00 15.23 195 PHE B N 1
ATOM 1397 C CA . PHE B 1 48 ? 73.833 48.027 58.765 1.00 15.81 195 PHE B CA 1
ATOM 1398 C C . PHE B 1 48 ? 73.961 48.208 57.251 1.00 15.70 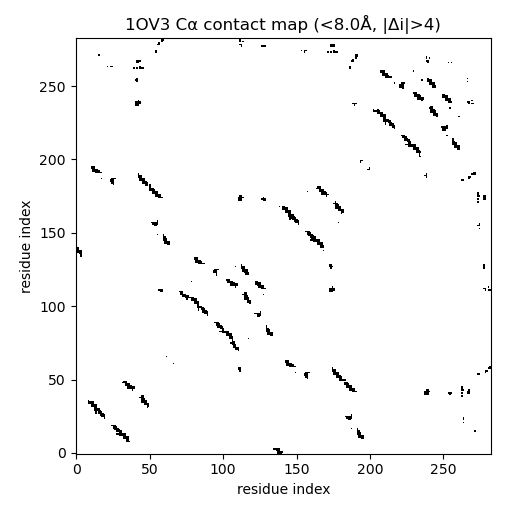195 PHE B C 1
ATOM 1399 O O . PHE B 1 48 ? 74.534 49.187 56.733 1.00 14.96 195 PHE B O 1
ATOM 1407 N N . CYS B 1 49 ? 73.413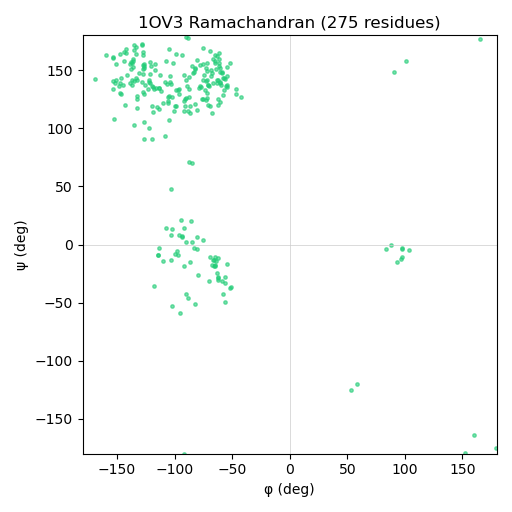 47.253 56.533 1.00 16.80 196 CYS B N 1
ATOM 1408 C CA . CYS B 1 49 ? 73.554 47.235 55.086 1.00 17.70 196 CYS B CA 1
ATOM 1409 C C . CYS B 1 49 ? 72.214 47.128 54.347 1.00 17.67 196 CYS B C 1
ATOM 1410 O O . CYS B 1 49 ? 71.175 46.809 54.933 1.00 18.16 196 CYS B O 1
ATOM 1413 N N . GLN B 1 50 ? 72.244 47.399 53.051 1.00 17.74 197 GLN B N 1
ATOM 1414 C CA . GLN B 1 50 ? 71.093 47.135 52.211 1.00 17.67 197 GLN B CA 1
ATOM 1415 C C . GLN B 1 50 ? 71.614 46.311 51.050 1.00 17.30 197 GLN B C 1
ATOM 1416 O O . GLN B 1 50 ? 72.769 46.452 50.643 1.00 16.40 197 GLN B O 1
ATOM 1422 N N . MET B 1 51 ? 70.781 45.410 50.544 1.00 17.52 198 MET B N 1
ATOM 1423 C CA . MET B 1 51 ? 71.165 44.577 49.428 1.00 17.72 198 MET B CA 1
ATOM 1424 C C . MET B 1 51 ? 71.312 45.509 48.228 1.00 16.63 198 MET B C 1
ATOM 1425 O O . MET B 1 51 ? 70.507 46.431 48.059 1.00 16.60 198 MET B O 1
ATOM 1430 N N . LYS B 1 52 ? 72.337 45.286 47.411 1.00 16.39 199 LYS B N 1
ATOM 1431 C CA . LYS B 1 52 ? 72.540 46.122 46.232 1.00 17.33 199 LYS B CA 1
ATOM 1432 C C . LYS B 1 52 ? 71.365 45.929 45.331 1.00 17.51 199 LYS B C 1
ATOM 1433 O O . LYS B 1 52 ? 70.864 44.807 45.166 1.00 17.46 199 LYS B O 1
ATOM 1439 N N . ALA B 1 53 ? 70.921 47.047 44.772 1.00 17.46 200 ALA B N 1
ATOM 1440 C CA . ALA B 1 53 ? 69.805 47.076 43.851 1.00 17.63 200 ALA B CA 1
ATOM 1441 C C . ALA B 1 53 ? 69.870 45.995 42.769 1.00 17.69 200 ALA B C 1
ATOM 1442 O O . ALA B 1 53 ? 70.901 45.776 42.148 1.00 18.04 200 ALA B O 1
ATOM 1444 N N . LYS B 1 54 ? 68.746 45.328 42.565 1.00 17.94 201 LYS B N 1
ATOM 1445 C CA . LYS B 1 54 ? 68.578 44.361 41.496 1.00 18.64 201 LYS B CA 1
ATOM 1446 C C . LYS B 1 54 ? 67.443 44.893 40.625 1.00 18.36 201 LYS B C 1
ATOM 1447 O O . LYS B 1 54 ? 66.325 45.040 41.108 1.00 18.22 201 LYS B O 1
ATOM 1453 N N . ARG B 1 55 ? 67.713 45.172 39.353 1.00 18.76 202 ARG B N 1
ATOM 1454 C CA . ARG B 1 55 ? 66.676 45.747 38.506 1.00 18.67 202 ARG B CA 1
ATOM 1455 C C . ARG B 1 55 ? 66.635 45.260 37.066 1.00 18.30 202 ARG B C 1
ATOM 1456 O O . ARG B 1 55 ? 67.592 44.682 36.559 1.00 18.55 202 ARG B O 1
ATOM 1464 N N . GLY B 1 56 ? 65.517 45.534 36.407 1.00 17.22 203 GLY B N 1
ATOM 1465 C CA . GLY B 1 56 ? 65.374 45.206 35.008 1.00 16.90 203 GLY B CA 1
ATOM 1466 C C . GLY B 1 56 ? 63.943 45.255 34.528 1.00 16.20 203 GLY B C 1
ATOM 1467 O O . GLY B 1 56 ? 63.006 45.522 35.305 1.00 16.44 203 GLY B O 1
ATOM 1468 N N . TRP B 1 57 ? 63.762 45.021 33.232 1.00 15.87 204 TRP B N 1
ATOM 1469 C CA . TRP B 1 57 ? 62.433 45.062 32.647 1.00 15.49 204 TRP B CA 1
ATOM 1470 C C . TRP B 1 57 ? 61.650 43.799 32.973 1.00 15.52 204 TRP B C 1
ATOM 1471 O O . TRP B 1 57 ? 62.191 42.693 32.880 1.00 15.75 204 TRP B O 1
ATOM 1482 N N . ILE B 1 58 ? 60.385 43.962 33.362 1.00 15.57 205 ILE B N 1
ATOM 1483 C CA . ILE B 1 58 ? 59.501 42.829 33.608 1.00 15.03 205 ILE B CA 1
ATOM 1484 C C . ILE B 1 58 ? 58.133 43.079 33.004 1.00 14.75 205 ILE B C 1
ATOM 1485 O O . ILE B 1 58 ? 57.739 44.219 32.758 1.00 15.21 205 ILE B O 1
ATOM 1490 N N . PRO B 1 59 ? 57.382 42.018 32.777 1.00 15.25 206 PRO B N 1
ATOM 1491 C CA . PRO B 1 59 ? 56.034 42.183 32.231 1.00 15.31 206 PRO B CA 1
ATOM 1492 C C . PRO B 1 59 ? 55.063 42.756 33.261 1.00 14.91 206 PRO B C 1
ATOM 1493 O O . PRO B 1 59 ? 54.889 42.194 34.355 1.00 16.19 206 PRO B O 1
ATOM 1497 N N . ALA B 1 60 ? 54.416 43.863 32.912 1.00 14.84 207 ALA B N 1
ATOM 1498 C CA . ALA B 1 60 ? 53.384 44.434 33.763 1.00 14.60 207 ALA B CA 1
ATOM 1499 C C . ALA B 1 60 ? 52.297 43.423 34.189 1.00 15.36 207 ALA B C 1
ATOM 1500 O O . ALA B 1 60 ? 51.833 43.459 35.325 1.00 15.79 207 ALA B O 1
ATOM 1502 N N . SER B 1 61 ? 51.921 42.516 33.290 1.00 15.45 208 SER B N 1
ATOM 1503 C CA . SER B 1 61 ? 50.889 41.523 33.567 1.00 16.37 208 SER B CA 1
ATOM 1504 C C . SER B 1 61 ? 51.260 40.564 34.701 1.00 16.15 208 SER B C 1
ATOM 1505 O O . SER B 1 61 ? 50.374 39.995 35.345 1.00 16.90 208 SER B O 1
ATOM 1508 N N . PHE B 1 62 ? 52.555 40.378 34.945 1.00 16.21 209 PHE B N 1
ATOM 1509 C CA . PHE B 1 62 ? 52.995 39.500 36.040 1.00 16.44 209 PHE B CA 1
ATOM 1510 C C . PHE B 1 62 ? 52.927 40.200 37.399 1.00 16.45 209 PHE B C 1
ATOM 1511 O O . PHE B 1 62 ? 53.358 39.660 38.410 1.00 17.08 209 PHE B O 1
ATOM 1519 N N . LEU B 1 63 ? 52.375 41.404 37.426 1.00 16.14 210 LEU B N 1
ATOM 1520 C CA . LEU B 1 63 ? 52.310 42.154 38.669 1.00 15.36 210 LEU B CA 1
ATOM 1521 C C . LEU B 1 63 ? 50.897 42.523 39.069 1.00 14.97 210 LEU B C 1
ATOM 1522 O O . LEU B 1 63 ? 50.006 42.582 38.241 1.00 14.53 210 LEU B O 1
ATOM 1527 N N . GLU B 1 64 ? 50.706 42.770 40.356 1.00 14.87 211 GLU B N 1
ATOM 1528 C CA . GLU B 1 64 ? 49.417 43.226 40.869 1.00 15.43 211 GLU B CA 1
ATOM 1529 C C . GLU B 1 64 ? 49.683 44.209 42.001 1.00 15.28 211 GLU B C 1
ATOM 1530 O O . GLU B 1 64 ? 50.775 44.191 42.595 1.00 14.52 211 GLU B O 1
ATOM 1536 N N . PRO B 1 65 ? 48.707 45.061 42.301 1.00 16.39 212 PRO B N 1
ATOM 1537 C CA . PRO B 1 65 ? 48.853 46.043 43.383 1.00 16.60 212 PRO B CA 1
ATOM 1538 C C . PRO B 1 65 ? 49.069 45.298 44.695 1.00 17.05 212 PRO B C 1
ATOM 1539 O O . PRO B 1 65 ? 48.661 44.136 44.806 1.00 15.93 212 PRO B O 1
ATOM 1543 N N . LEU B 1 66 ? 49.732 45.923 45.660 1.00 17.14 213 LEU B N 1
ATOM 1544 C CA . LEU B 1 66 ? 50.018 45.207 46.900 1.00 18.31 213 LEU B CA 1
ATOM 1545 C C . LEU B 1 66 ? 48.735 44.798 47.621 1.00 19.04 213 LEU B C 1
ATOM 1546 O O . LEU B 1 66 ? 48.722 43.805 48.355 1.00 18.47 213 LEU B O 1
ATOM 1551 N N . ASP B 1 67 ? 47.667 45.570 47.402 1.00 20.20 214 ASP B N 1
ATOM 1552 C CA . ASP B 1 67 ? 46.360 45.310 48.009 1.00 22.04 214 ASP B CA 1
ATOM 1553 C C . ASP B 1 67 ? 45.292 45.047 46.940 1.00 24.25 214 ASP B C 1
ATOM 1554 O O . ASP B 1 67 ? 44.966 45.941 46.168 1.00 24.70 214 ASP B O 1
ATOM 1559 N N . SER B 1 68 ? 44.761 43.828 46.887 1.00 27.46 215 SER B N 1
ATOM 1560 C CA . SER B 1 68 ? 43.606 43.504 46.021 1.00 30.13 215 SER B CA 1
ATOM 1561 C C . SER B 1 68 ? 43.939 42.779 44.713 1.00 31.70 215 SER B C 1
ATOM 1562 O O . SER B 1 68 ? 45.071 42.829 44.234 1.00 32.15 215 SER B O 1
ATOM 1565 N N . PRO B 1 69 ? 42.949 42.090 44.144 1.00 33.32 216 PRO B N 1
ATOM 1566 C CA . PRO B 1 69 ? 43.132 41.378 42.873 1.00 34.41 216 PRO B CA 1
ATOM 1567 C C . PRO B 1 69 ? 43.059 42.311 41.661 1.00 35.50 216 PRO B C 1
ATOM 1568 O O . PRO B 1 69 ? 43.648 42.020 40.612 1.00 35.79 216 PRO B O 1
ATOM 1572 N N . ASP B 1 70 ? 42.342 43.423 41.805 1.00 36.49 217 ASP B N 1
ATOM 1573 C CA . ASP B 1 70 ? 42.179 44.372 40.707 1.00 37.17 217 ASP B CA 1
ATOM 1574 C C . ASP B 1 70 ? 43.250 45.468 40.723 1.00 37.51 217 ASP B C 1
ATOM 1575 O O . ASP B 1 70 ? 43.416 46.183 41.716 1.00 37.83 217 ASP B O 1
ATOM 1580 N N . GLU B 1 76 ? 35.048 48.246 29.685 1.00 20.23 223 GLU B N 1
ATOM 1581 C CA . GLU B 1 76 ? 33.784 48.635 29.071 1.00 19.96 223 GLU B CA 1
ATOM 1582 C C . GLU B 1 76 ? 33.870 48.389 27.568 1.00 19.11 223 GLU B C 1
ATOM 1583 O O . GLU B 1 76 ? 34.915 48.602 26.967 1.00 18.56 223 GLU B O 1
ATOM 1589 N N . PRO B 1 77 ? 32.777 47.930 26.963 1.00 18.54 224 PRO B N 1
ATOM 1590 C CA . PRO B 1 77 ? 32.761 47.679 25.518 1.00 18.08 224 PRO B CA 1
ATOM 1591 C C . PRO B 1 77 ? 33.134 48.928 24.721 1.00 17.29 224 PRO B C 1
ATOM 1592 O O . PRO B 1 77 ? 32.779 50.045 25.103 1.00 16.78 224 PRO B O 1
ATOM 1596 N N . ASN B 1 78 ? 33.852 48.736 23.626 1.00 16.45 225 ASN B N 1
ATOM 1597 C CA . ASN B 1 78 ? 34.196 49.837 22.748 1.00 16.42 225 ASN B CA 1
ATOM 1598 C C . ASN B 1 78 ? 33.764 49.456 21.351 1.00 16.28 225 ASN B C 1
ATOM 1599 O O . ASN B 1 78 ? 34.396 48.633 20.702 1.00 16.43 225 ASN B O 1
ATOM 1604 N N . TYR B 1 79 ? 32.680 50.062 20.888 1.00 16.81 226 TYR B N 1
ATOM 1605 C CA . TYR B 1 79 ? 32.122 49.694 19.598 1.00 17.46 226 TYR B CA 1
ATOM 1606 C C . TYR B 1 79 ? 32.765 50.446 18.449 1.00 18.51 226 TYR B C 1
ATOM 1607 O O . TYR B 1 79 ? 32.621 50.058 17.294 1.00 20.00 226 TYR B O 1
ATOM 1616 N N . ALA B 1 80 ? 33.492 51.509 18.768 1.00 19.31 227 ALA B N 1
ATOM 1617 C CA . ALA B 1 80 ? 34.173 52.297 17.749 1.00 19.85 227 ALA B CA 1
ATOM 1618 C C . ALA B 1 80 ? 35.675 52.300 17.994 1.00 20.19 227 ALA B C 1
ATOM 1619 O O . ALA B 1 80 ? 36.186 53.156 18.714 1.00 20.93 227 ALA B O 1
ATOM 1621 N N . GLY B 1 81 ? 36.370 51.341 17.390 1.00 20.37 228 GLY B N 1
ATOM 1622 C CA . GLY B 1 81 ? 37.810 51.184 17.545 1.00 20.66 228 GLY B CA 1
ATOM 1623 C C . GLY B 1 81 ? 38.679 52.184 16.798 1.00 20.99 228 GLY B C 1
ATOM 1624 O O . GLY B 1 81 ? 38.287 52.753 15.781 1.00 21.40 228 GLY B O 1
ATOM 1625 N N . GLU B 1 82 ? 39.886 52.373 17.308 1.00 21.04 229 GLU B N 1
ATOM 1626 C CA . GLU B 1 82 ? 40.816 53.355 16.779 1.00 20.87 229 GLU B CA 1
ATOM 1627 C C . GLU B 1 82 ? 41.674 52.726 15.669 1.00 20.36 229 GLU B C 1
ATOM 1628 O O . GLU B 1 82 ? 42.132 51.585 15.785 1.00 19.39 229 GLU B O 1
ATOM 1634 N N . PRO B 1 83 ? 41.857 53.459 14.576 1.00 19.92 230 PRO B N 1
ATOM 1635 C CA . PRO B 1 83 ? 42.609 52.949 13.424 1.00 19.56 230 PRO B CA 1
ATOM 1636 C C . PRO B 1 83 ? 44.121 52.775 13.646 1.00 19.18 230 PRO B C 1
ATOM 1637 O O . PRO B 1 83 ? 44.817 53.742 13.934 1.00 19.24 230 PRO B O 1
ATOM 1641 N N . TYR B 1 84 ? 44.608 51.541 13.519 1.00 18.27 231 TYR B N 1
ATOM 1642 C CA . TYR B 1 84 ? 46.035 51.249 13.594 1.00 17.52 231 TYR B CA 1
ATOM 1643 C C . TYR B 1 84 ? 46.450 50.320 12.456 1.00 17.31 231 TYR B C 1
ATOM 1644 O O . TYR B 1 84 ? 45.603 49.694 11.810 1.00 16.67 231 TYR B O 1
ATOM 1653 N N . VAL B 1 85 ? 47.754 50.234 12.211 1.00 16.44 232 VAL B N 1
ATOM 1654 C CA . VAL B 1 85 ? 48.268 49.355 11.169 1.00 16.67 232 VAL B CA 1
ATOM 1655 C C . VAL B 1 85 ? 49.477 48.600 11.707 1.00 16.03 232 VAL B C 1
ATOM 1656 O O . VAL B 1 85 ? 50.311 49.151 12.421 1.00 15.74 232 VAL B O 1
ATOM 1660 N N . ALA B 1 86 ? 49.580 47.330 11.357 1.00 14.75 233 ALA B N 1
ATOM 1661 C CA . ALA B 1 86 ? 50.716 46.560 11.801 1.00 14.90 233 ALA B CA 1
ATOM 1662 C C . ALA B 1 86 ? 51.990 47.013 11.097 1.00 14.66 233 ALA B C 1
ATOM 1663 O O . ALA B 1 86 ? 52.011 47.221 9.886 1.00 14.96 233 ALA B O 1
ATOM 1665 N N . ILE B 1 87 ? 53.060 47.145 11.872 1.00 15.66 234 ILE B N 1
ATOM 1666 C CA . ILE B 1 87 ? 54.341 47.600 11.362 1.00 17.26 234 ILE B CA 1
ATOM 1667 C C . ILE B 1 87 ? 55.282 46.425 11.200 1.00 17.36 234 ILE B C 1
ATOM 1668 O O . ILE B 1 87 ? 56.312 46.530 10.545 1.00 18.16 234 ILE B O 1
ATOM 1673 N N . LYS B 1 88 ? 54.909 45.292 11.791 1.00 18.57 235 LYS B N 1
ATOM 1674 C CA . LYS B 1 88 ? 55.709 44.085 11.682 1.00 18.62 235 LYS B CA 1
ATOM 1675 C C . LYS B 1 88 ? 54.769 42.885 11.683 1.00 18.68 235 LYS B C 1
ATOM 1676 O O . LYS B 1 88 ? 53.760 42.894 12.402 1.00 18.88 235 LYS B O 1
ATOM 1682 N N . ALA B 1 89 ? 55.105 41.862 10.899 1.00 18.15 236 ALA B N 1
ATOM 1683 C CA . ALA B 1 89 ? 54.270 40.659 10.858 1.00 18.02 236 ALA B CA 1
ATOM 1684 C C . ALA B 1 89 ? 54.379 39.964 12.193 1.00 18.23 236 ALA B C 1
ATOM 1685 O O . ALA B 1 89 ? 55.432 39.998 12.844 1.00 18.19 236 ALA B O 1
ATOM 1687 N N . TYR B 1 90 ? 53.274 39.362 12.604 1.00 17.90 237 TYR B N 1
ATOM 1688 C CA . TYR B 1 90 ? 53.253 38.536 13.785 1.00 18.20 237 TYR B CA 1
ATOM 1689 C C . TYR B 1 90 ? 52.255 37.402 13.582 1.00 17.84 237 TYR B C 1
ATOM 1690 O O . TYR B 1 90 ? 51.110 37.631 13.173 1.00 18.32 237 TYR B O 1
ATOM 1699 N N . THR B 1 91 ? 52.695 36.176 13.841 1.00 17.31 238 THR B N 1
ATOM 1700 C CA . THR B 1 91 ? 51.820 35.014 13.758 1.00 16.51 238 THR B CA 1
ATOM 1701 C C . THR B 1 91 ? 51.271 34.678 15.130 1.00 15.57 238 THR B C 1
ATOM 1702 O O . THR B 1 91 ? 52.028 34.606 16.109 1.00 15.47 238 THR B O 1
ATOM 1706 N N . ALA B 1 92 ? 49.952 34.511 15.213 1.00 14.75 239 ALA B N 1
ATOM 1707 C CA . ALA B 1 92 ? 49.289 34.210 16.481 1.00 15.55 239 ALA B CA 1
ATOM 1708 C C . ALA B 1 92 ? 49.850 32.949 17.137 1.00 16.06 239 ALA B C 1
ATOM 1709 O O . ALA B 1 92 ? 50.004 31.927 16.469 1.00 15.93 239 ALA B O 1
ATOM 1711 N N . VAL B 1 93 ? 50.149 33.009 18.433 1.00 16.25 240 VAL B N 1
ATOM 1712 C CA . VAL B 1 93 ? 50.610 31.811 19.143 1.00 17.33 240 VAL B CA 1
ATOM 1713 C C . VAL B 1 93 ? 49.413 31.157 19.821 1.00 17.34 240 VAL B C 1
ATOM 1714 O O . VAL B 1 93 ? 49.073 30.017 19.532 1.00 18.03 240 VAL B O 1
ATOM 1718 N N . GLU B 1 94 ? 48.748 31.901 20.698 1.00 17.65 241 GLU B N 1
ATOM 1719 C CA . GLU B 1 94 ? 47.568 31.404 21.390 1.00 17.17 241 GLU B CA 1
ATOM 1720 C C . GLU B 1 94 ? 46.351 31.530 20.481 1.00 16.92 241 GLU B C 1
ATOM 1721 O O . GLU B 1 94 ? 46.358 32.328 19.537 1.00 17.06 241 GLU B O 1
ATOM 1727 N N . GLY B 1 95 ? 45.318 30.738 20.770 1.00 17.00 242 GLY B N 1
ATOM 1728 C CA . GLY B 1 95 ? 44.096 30.702 19.981 1.00 16.64 242 GLY B CA 1
ATOM 1729 C C . GLY B 1 95 ? 43.289 31.989 19.994 1.00 16.54 242 GLY B C 1
ATOM 1730 O O . GLY B 1 95 ? 42.416 32.207 19.136 1.00 16.85 242 GLY B O 1
ATOM 1731 N N . ASP B 1 96 ? 43.569 32.844 20.967 1.00 15.51 243 ASP B N 1
ATOM 1732 C CA . ASP B 1 96 ? 42.848 34.107 21.050 1.00 14.97 243 ASP B CA 1
ATOM 1733 C C . ASP B 1 96 ? 43.682 35.275 20.526 1.00 14.97 243 ASP B C 1
ATOM 1734 O O . ASP B 1 96 ? 43.333 36.445 20.749 1.00 15.75 243 ASP B O 1
ATOM 1739 N N . GLU B 1 97 ? 44.774 34.967 19.837 1.00 14.71 244 GLU B N 1
ATOM 1740 C CA . GLU B 1 97 ? 45.592 36.005 19.219 1.00 15.34 24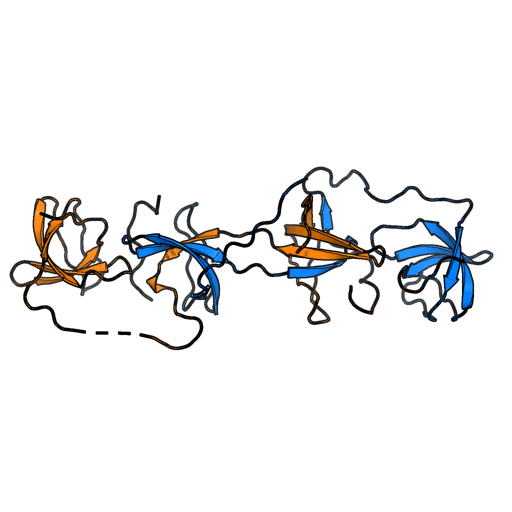4 GLU B CA 1
ATOM 1741 C C . GLU B 1 97 ? 45.259 36.132 17.735 1.00 15.67 244 GLU B C 1
ATOM 1742 O O . GLU B 1 97 ? 44.620 35.237 17.134 1.00 15.14 244 GLU B O 1
ATOM 1748 N N . VAL B 1 98 ? 45.677 37.240 17.139 1.00 15.67 245 VAL B N 1
ATOM 1749 C CA . VAL B 1 98 ? 45.410 37.484 15.730 1.00 16.66 245 VAL B CA 1
ATOM 1750 C C . VAL B 1 98 ? 46.705 37.490 14.905 1.00 16.81 245 VAL B C 1
ATOM 1751 O O . VAL B 1 98 ? 47.687 38.108 15.313 1.00 18.39 245 VAL B O 1
ATOM 1755 N N . SER B 1 99 ? 46.717 36.812 13.760 1.00 16.58 246 SER B N 1
ATOM 1756 C CA . SER B 1 99 ? 47.873 36.884 12.848 1.00 16.90 246 SER B CA 1
ATOM 1757 C C . SER B 1 99 ? 47.721 38.072 11.876 1.00 17.46 246 SER B C 1
ATOM 1758 O O . SER B 1 99 ? 46.658 38.273 11.272 1.00 17.14 246 SER B O 1
ATOM 1761 N N . LEU B 1 100 ? 48.794 38.843 11.720 1.00 16.79 247 LEU B N 1
ATOM 1762 C CA . LEU B 1 100 ? 48.789 40.019 10.856 1.00 16.78 247 LEU B CA 1
ATOM 1763 C C . LEU B 1 100 ? 50.084 40.080 10.069 1.00 16.11 247 LEU B C 1
ATOM 1764 O O . LEU B 1 100 ? 51.110 39.552 10.511 1.00 16.49 247 LEU B O 1
ATOM 1769 N N . LEU B 1 101 ? 50.022 40.673 8.880 1.00 15.35 248 LEU B N 1
ATOM 1770 C CA . LEU B 1 101 ? 51.203 40.941 8.092 1.00 15.06 248 LEU B CA 1
ATOM 1771 C C . LEU B 1 101 ? 51.415 42.451 8.165 1.00 15.02 248 LEU B C 1
ATOM 1772 O O . LEU B 1 101 ? 50.458 43.192 8.437 1.00 15.23 248 LEU B O 1
ATOM 1777 N N . GLU B 1 102 ? 52.648 42.889 7.926 1.00 15.07 249 GLU B N 1
ATOM 1778 C CA . GLU B 1 102 ? 52.971 44.321 7.883 1.00 15.32 249 GLU B CA 1
ATOM 1779 C C . GLU B 1 102 ? 52.076 45.051 6.889 1.00 15.12 249 GLU B C 1
ATOM 1780 O O . GLU B 1 102 ? 51.814 44.566 5.801 1.00 15.61 249 GLU B O 1
ATOM 1786 N N . GLY B 1 103 ? 51.582 46.223 7.269 1.00 15.63 250 GLY B N 1
ATOM 1787 C CA . GLY B 1 103 ? 50.720 46.970 6.374 1.00 15.30 250 GLY B CA 1
ATOM 1788 C C . GLY B 1 103 ? 49.231 46.724 6.556 1.00 15.09 250 GLY B C 1
ATOM 1789 O O . GLY B 1 103 ? 48.429 47.503 6.038 1.00 15.98 250 GLY B O 1
ATOM 1790 N N . GLU B 1 104 ? 48.840 45.668 7.266 1.00 15.68 251 GLU B N 1
ATOM 1791 C CA . GLU B 1 104 ? 47.413 45.381 7.467 1.00 15.92 251 GLU B CA 1
ATOM 1792 C C . GLU B 1 104 ? 46.773 46.300 8.513 1.00 16.43 251 GLU B C 1
ATOM 1793 O O . GLU B 1 104 ? 47.253 46.419 9.639 1.00 17.33 251 GLU B O 1
ATOM 1799 N N . ALA B 1 105 ? 45.697 46.968 8.128 1.00 17.19 252 ALA B N 1
ATOM 1800 C CA . ALA B 1 105 ? 45.029 47.883 9.034 1.00 17.37 252 ALA B CA 1
ATOM 1801 C C . ALA B 1 105 ? 44.082 47.139 9.953 1.00 17.90 252 ALA B C 1
ATOM 1802 O O . ALA B 1 105 ? 43.527 46.093 9.580 1.00 17.33 252 ALA B O 1
ATOM 1804 N N . VAL B 1 106 ? 43.925 47.666 11.165 1.00 17.88 253 VAL B N 1
ATOM 1805 C CA . VAL B 1 106 ? 43.049 47.070 12.161 1.00 18.00 253 VAL B CA 1
ATOM 1806 C C . VAL B 1 106 ? 42.323 48.118 12.984 1.00 18.25 253 VAL B C 1
ATOM 1807 O O . VAL B 1 106 ? 42.640 49.308 12.934 1.00 18.07 253 VAL B O 1
ATOM 1811 N N . GLU B 1 107 ? 41.342 47.648 13.740 1.00 17.93 254 GLU B N 1
ATOM 1812 C CA . GLU B 1 107 ? 40.592 48.475 14.663 1.00 18.35 254 GLU B CA 1
ATOM 1813 C C . GLU B 1 107 ? 41.074 48.098 16.036 1.00 17.75 254 GLU B C 1
ATOM 1814 O O . GLU B 1 107 ? 40.977 46.932 16.428 1.00 17.95 254 GLU B O 1
ATOM 1820 N N . VAL B 1 108 ? 41.590 49.060 16.784 1.00 17.24 255 VAL B N 1
ATOM 1821 C CA . VAL B 1 108 ? 42.022 48.759 18.143 1.00 17.33 255 VAL B CA 1
ATOM 1822 C C . VAL B 1 108 ? 40.879 49.020 19.114 1.00 17.43 255 VAL B C 1
ATOM 1823 O O . VAL B 1 108 ? 40.416 50.157 19.264 1.00 17.79 255 VAL B O 1
ATOM 1827 N N . ILE B 1 109 ? 40.416 47.948 19.745 1.00 16.96 256 ILE B N 1
ATOM 1828 C CA . ILE B 1 109 ? 39.321 47.995 20.701 1.00 17.14 256 ILE B CA 1
ATOM 1829 C C . ILE B 1 109 ? 39.769 48.406 22.096 1.00 16.70 256 ILE B C 1
ATOM 1830 O O . ILE B 1 109 ? 39.185 49.296 22.694 1.00 16.00 256 ILE B O 1
ATOM 1835 N N . HIS B 1 110 ? 40.798 47.749 22.616 1.00 16.65 257 HIS B N 1
ATOM 1836 C CA . HIS B 1 110 ? 41.287 48.055 23.955 1.00 16.75 257 HIS B CA 1
ATOM 1837 C C . HIS B 1 110 ? 42.801 48.198 23.968 1.00 17.30 257 HIS B C 1
ATOM 1838 O O . HIS B 1 110 ? 43.507 47.234 23.666 1.00 16.52 257 HIS B O 1
ATOM 1845 N N . LYS B 1 111 ? 43.283 49.396 24.316 1.00 17.42 258 LYS B N 1
ATOM 1846 C CA . LYS B 1 111 ? 44.725 49.659 24.435 1.00 18.29 258 LYS B CA 1
ATOM 1847 C C . LYS B 1 111 ? 45.210 49.254 25.821 1.00 18.62 258 LYS B C 1
ATOM 1848 O O . LYS B 1 111 ? 45.556 50.104 26.654 1.00 19.60 258 LYS B O 1
ATOM 1854 N N . LEU B 1 112 ? 45.232 47.957 26.069 1.00 18.30 259 LEU B N 1
ATOM 1855 C CA . LEU B 1 112 ? 45.582 47.422 27.369 1.00 18.48 259 LEU B CA 1
ATOM 1856 C C . LEU B 1 112 ? 47.046 47.667 27.703 1.00 18.76 259 LEU B C 1
ATOM 1857 O O . LEU B 1 112 ? 47.888 47.662 26.818 1.00 19.07 259 LEU B O 1
ATOM 1862 N N . LEU B 1 113 ? 47.337 47.846 28.986 1.00 18.90 260 LEU B N 1
ATOM 1863 C CA . LEU B 1 113 ? 48.678 48.232 29.443 1.00 19.10 260 LEU B CA 1
ATOM 1864 C C . LEU B 1 113 ? 49.707 47.118 29.542 1.00 18.28 260 LEU B C 1
ATOM 1865 O O . LEU B 1 113 ? 50.858 47.382 29.859 1.00 17.69 260 LEU B O 1
ATOM 1870 N N . ASP B 1 114 ? 49.283 45.882 29.287 1.00 17.97 261 ASP B N 1
ATOM 1871 C CA . ASP B 1 114 ? 50.166 44.730 29.382 1.00 17.40 261 ASP B CA 1
ATOM 1872 C C . ASP B 1 114 ? 50.807 44.378 28.044 1.00 16.57 261 ASP B C 1
ATOM 1873 O O . ASP B 1 114 ? 51.449 43.339 27.919 1.00 14.19 261 ASP B O 1
ATOM 1878 N N . GLY B 1 115 ? 50.607 45.233 27.042 1.00 15.89 262 GLY B N 1
ATOM 1879 C CA . GLY B 1 115 ? 51.240 45.047 25.750 1.00 15.76 262 GLY B CA 1
ATOM 1880 C C . GLY B 1 115 ? 50.479 44.176 24.761 1.00 15.88 262 GLY B C 1
ATOM 1881 O O . GLY B 1 115 ? 50.949 43.938 23.653 1.00 16.77 262 GLY B O 1
ATOM 1882 N N . TRP B 1 116 ? 49.324 43.670 25.167 1.00 15.57 263 TRP B N 1
ATOM 1883 C CA . TRP B 1 116 ? 48.518 42.848 24.281 1.00 16.85 263 TRP B CA 1
ATOM 1884 C C . TRP B 1 116 ? 47.168 43.498 24.149 1.00 17.05 263 TRP B C 1
ATOM 1885 O O . TRP B 1 116 ? 46.327 43.396 25.046 1.00 17.30 263 TRP B O 1
ATOM 1896 N N . TRP B 1 117 ? 46.995 44.202 23.035 1.00 17.55 264 TRP B N 1
ATOM 1897 C CA . TRP B 1 117 ? 45.777 44.945 22.775 1.00 17.55 264 TRP B CA 1
ATOM 1898 C C . TRP B 1 117 ? 44.717 44.062 22.154 1.00 16.59 264 TRP B C 1
ATOM 1899 O O . TRP B 1 117 ? 45.040 43.071 21.511 1.00 17.79 264 TRP B O 1
ATOM 1910 N N . VAL B 1 118 ? 43.445 44.407 22.358 1.00 15.69 265 VAL B N 1
ATOM 1911 C CA . VAL B 1 118 ? 42.352 43.687 21.711 1.00 14.75 265 VAL B CA 1
ATOM 1912 C C . VAL B 1 118 ? 42.074 44.422 20.420 1.00 14.63 265 VAL B C 1
ATOM 1913 O O . VAL B 1 118 ? 41.846 45.645 20.428 1.00 15.23 265 VAL B O 1
ATOM 1917 N N . ILE B 1 119 ? 42.141 43.714 19.304 1.00 13.79 266 ILE B N 1
ATOM 1918 C CA . ILE B 1 119 ? 41.939 44.347 18.004 1.00 14.42 266 ILE B CA 1
ATOM 1919 C C . ILE B 1 119 ? 40.893 43.586 17.205 1.00 15.10 266 ILE B C 1
ATOM 1920 O O . ILE B 1 119 ? 40.429 42.524 17.625 1.00 15.29 266 ILE B O 1
ATOM 1925 N N . ARG B 1 120 ? 40.512 44.161 16.067 1.00 15.35 267 ARG B N 1
ATOM 1926 C CA . ARG B 1 120 ? 39.578 43.539 15.154 1.00 15.80 267 ARG B CA 1
ATOM 1927 C C . ARG B 1 120 ? 39.962 43.888 13.730 1.00 16.50 267 ARG B C 1
ATOM 1928 O O . ARG B 1 120 ? 40.351 45.026 13.418 1.00 16.22 267 ARG B O 1
ATOM 1936 N N . LYS B 1 121 ? 39.887 42.882 12.874 1.00 16.99 268 LYS B N 1
ATOM 1937 C CA . LYS B 1 121 ? 40.087 43.062 11.455 1.00 17.38 268 LYS B CA 1
ATOM 1938 C C . LYS B 1 121 ? 39.114 42.140 10.764 1.00 17.64 268 LYS B C 1
ATOM 1939 O O . LYS B 1 121 ? 39.161 40.921 10.965 1.00 17.85 268 LYS B O 1
ATOM 1945 N N . ASP B 1 122 ? 38.226 42.733 9.968 1.00 18.15 269 ASP B N 1
ATOM 1946 C CA . ASP B 1 122 ? 37.192 42.004 9.251 1.00 18.58 269 ASP B CA 1
ATOM 1947 C C . ASP B 1 122 ? 36.419 41.154 10.258 1.00 18.53 269 ASP B C 1
ATOM 1948 O O . ASP B 1 122 ? 35.948 41.679 11.275 1.00 18.05 269 ASP B O 1
ATOM 1953 N N . ASP B 1 123 ? 36.336 39.852 10.002 1.00 18.58 270 ASP B N 1
ATOM 1954 C CA . ASP B 1 123 ? 35.598 38.938 10.868 1.00 18.92 270 ASP B CA 1
ATOM 1955 C C . ASP B 1 123 ? 36.453 38.237 11.924 1.00 18.60 270 ASP B C 1
ATOM 1956 O O . ASP B 1 123 ? 36.058 37.191 12.438 1.00 18.44 270 ASP B O 1
ATOM 1961 N N . VAL B 1 124 ? 37.616 38.802 12.241 1.00 18.11 271 VAL B N 1
ATOM 1962 C CA . VAL B 1 124 ? 38.491 38.211 13.245 1.00 17.96 271 VAL B CA 1
ATOM 1963 C C . VAL B 1 124 ? 38.764 39.199 14.372 1.00 17.25 271 VAL B C 1
ATOM 1964 O O . VAL B 1 124 ? 38.953 40.382 14.125 1.00 17.58 271 VAL B O 1
ATOM 1968 N N . THR B 1 125 ? 38.781 38.712 15.606 1.00 16.91 272 THR B N 1
ATOM 1969 C CA . THR B 1 125 ? 39.129 39.562 16.745 1.00 16.70 272 THR B CA 1
ATOM 1970 C C . THR B 1 125 ? 40.030 38.795 17.704 1.00 16.55 272 THR B C 1
ATOM 1971 O O . THR B 1 125 ? 40.027 37.562 17.729 1.00 16.70 272 THR B O 1
ATOM 1975 N N . GLY B 1 126 ? 40.823 39.521 18.477 1.00 16.81 273 GLY B N 1
ATOM 1976 C CA . GLY B 1 126 ? 41.681 38.884 19.456 1.00 16.19 273 GLY B CA 1
ATOM 1977 C C . GLY B 1 126 ? 42.820 39.777 19.872 1.00 16.31 273 GLY B C 1
ATOM 1978 O O . GLY B 1 126 ? 42.786 41.002 19.638 1.00 16.39 273 GLY B O 1
ATOM 1979 N N . TYR B 1 127 ? 43.829 39.174 20.497 1.00 16.07 274 TYR B N 1
ATOM 1980 C CA . TYR B 1 127 ? 44.972 39.919 21.033 1.00 16.16 274 TYR B CA 1
ATOM 1981 C C . TYR B 1 127 ? 46.138 40.059 20.055 1.00 15.76 274 TYR B C 1
ATOM 1982 O O . TYR B 1 127 ? 46.387 39.171 19.252 1.00 17.15 274 TYR B O 1
ATOM 1991 N N . PHE B 1 128 ? 46.835 41.192 20.121 1.00 15.04 275 PHE B N 1
ATOM 1992 C CA . PHE B 1 128 ? 47.958 41.480 19.236 1.00 14.77 275 PHE B CA 1
ATOM 1993 C C . PHE B 1 128 ? 48.949 42.408 19.946 1.00 14.19 275 PHE B C 1
ATOM 1994 O O . PHE B 1 128 ? 48.538 43.275 20.701 1.00 15.17 275 PHE B O 1
ATOM 2002 N N . PRO B 1 129 ? 50.251 42.202 19.765 1.00 14.07 276 PRO B N 1
ATOM 2003 C CA . PRO B 1 129 ? 51.241 43.044 20.453 1.00 13.43 276 PRO B CA 1
ATOM 2004 C C . PRO B 1 129 ? 51.156 44.500 20.060 1.00 13.99 276 PRO B C 1
ATOM 2005 O O . PRO B 1 129 ? 51.222 44.872 18.863 1.00 14.11 276 PRO B O 1
ATOM 2009 N N . SER B 1 130 ? 51.003 45.330 21.078 1.00 13.14 277 SER B N 1
ATOM 2010 C CA . SER B 1 130 ? 50.904 46.767 20.835 1.00 13.90 277 SER B CA 1
ATOM 2011 C C . SER B 1 130 ? 52.189 47.281 20.209 1.00 13.74 277 SER B C 1
ATOM 2012 O O . SER B 1 130 ? 52.185 48.266 19.454 1.00 15.08 277 SER B O 1
ATOM 2015 N N . MET B 1 131 ? 53.306 46.630 20.498 1.00 13.48 278 MET B N 1
ATOM 2016 C CA . MET B 1 131 ? 54.566 47.136 19.986 1.00 14.33 278 MET B CA 1
ATOM 2017 C C . MET B 1 131 ? 54.682 46.989 18.478 1.00 13.66 278 MET B C 1
ATOM 2018 O O . MET B 1 131 ? 55.601 47.549 17.869 1.00 13.36 278 MET B O 1
ATOM 2023 N N . TYR B 1 132 ? 53.758 46.235 17.893 1.00 13.82 279 TYR B N 1
ATOM 2024 C CA . TYR B 1 132 ? 53.771 45.984 16.457 1.00 13.92 279 TYR B CA 1
ATOM 2025 C C . TYR B 1 132 ? 52.677 46.736 15.735 1.00 14.95 279 TYR B C 1
ATOM 2026 O O . TYR B 1 132 ? 52.402 46.464 14.558 1.00 16.22 279 TYR B O 1
ATOM 2035 N N . LEU B 1 133 ? 52.071 47.706 16.416 1.00 15.62 280 LEU B N 1
ATOM 2036 C CA . LEU B 1 133 ? 51.021 48.507 15.805 1.00 15.27 280 LEU B CA 1
ATOM 2037 C C . LEU B 1 133 ? 51.423 49.966 15.823 1.00 15.28 280 LEU B C 1
ATOM 2038 O O . LEU B 1 133 ? 52.191 50.388 16.687 1.00 16.44 280 LEU B O 1
ATOM 2043 N N . GLN B 1 134 ? 50.884 50.729 14.881 1.00 15.49 281 GLN B N 1
ATOM 2044 C CA . GLN B 1 134 ? 51.157 52.154 14.783 1.00 15.20 281 GLN B CA 1
ATOM 2045 C C . GLN B 1 134 ? 49.880 52.901 14.381 1.00 15.78 281 GLN B C 1
ATOM 2046 O O . GLN B 1 134 ? 49.081 52.370 13.626 1.00 15.28 281 GLN B O 1
ATOM 2052 N N . LYS B 1 135 ? 49.673 54.131 14.872 1.00 16.59 282 LYS B N 1
ATOM 2053 C CA . LYS B 1 135 ? 48.466 54.869 14.501 1.00 17.72 282 LYS B CA 1
ATOM 2054 C C . LYS B 1 135 ? 48.416 54.962 12.991 1.00 18.41 282 LYS B C 1
ATOM 2055 O O . LYS B 1 135 ? 49.452 55.144 12.345 1.00 19.43 282 LYS B O 1
ATOM 2061 N N . SER B 1 136 ? 47.232 54.859 12.404 1.00 19.28 283 SER B N 1
ATOM 2062 C CA . SER B 1 136 ? 47.168 54.923 10.947 1.00 20.60 283 SER B CA 1
ATOM 2063 C C . SER B 1 136 ? 46.692 56.259 10.403 1.00 20.95 283 SER B C 1
ATOM 2066 N N . GLN C 2 2 ? 64.778 52.107 27.196 1.00 17.20 150 GLN C N 1
ATOM 2067 C CA . GLN C 2 2 ? 64.439 51.243 26.020 1.00 16.47 150 GLN C CA 1
ATOM 2068 C C . GLN C 2 2 ? 64.055 49.820 26.448 1.00 16.34 150 GLN C C 1
ATOM 2069 O O . GLN C 2 2 ? 64.886 49.044 26.925 1.00 16.43 150 GLN C O 1
ATOM 2071 N N . PRO C 2 3 ? 62.780 49.491 26.303 1.00 15.94 151 PRO C N 1
ATOM 2072 C CA . PRO C 2 3 ? 62.300 48.155 26.661 1.00 15.30 151 PRO C CA 1
ATOM 2073 C C . PRO C 2 3 ? 62.833 47.104 25.690 1.00 15.19 151 PRO C C 1
ATOM 2074 O O . PRO C 2 3 ? 63.369 47.448 24.627 1.00 14.94 151 PRO C O 1
ATOM 2078 N N . PRO C 2 4 ? 62.706 45.836 26.067 1.00 15.29 152 PRO C N 1
ATOM 2079 C CA . PRO C 2 4 ? 63.126 44.719 25.216 1.00 15.31 152 PRO C CA 1
ATOM 2080 C C . PRO C 2 4 ? 62.481 44.784 23.849 1.00 15.03 152 PRO C C 1
ATOM 2081 O O . PRO C 2 4 ? 61.365 45.292 23.720 1.00 15.37 152 PRO C O 1
ATOM 2085 N N . SER C 2 5 ? 63.158 44.212 22.857 1.00 15.17 153 SER C N 1
ATOM 2086 C CA . SER C 2 5 ? 62.705 44.244 21.476 1.00 15.74 153 SER C CA 1
ATOM 2087 C C . SER C 2 5 ? 61.734 43.172 21.039 1.00 15.68 153 SER C C 1
ATOM 2088 O O . SER C 2 5 ? 61.594 42.899 19.842 1.00 15.47 153 SER C O 1
ATOM 2091 N N . ASN C 2 6 ? 61.073 42.562 22.009 1.00 15.94 154 ASN C N 1
ATOM 2092 C CA . ASN C 2 6 ? 60.058 41.566 21.765 1.00 16.39 154 ASN C CA 1
ATOM 2093 C C . ASN C 2 6 ? 58.905 41.830 22.718 1.00 16.15 154 ASN C C 1
ATOM 2094 O O . ASN C 2 6 ? 59.100 42.460 23.758 1.00 16.67 154 ASN C O 1
ATOM 2099 N N . PRO C 2 7 ? 57.709 41.370 22.377 1.00 16.84 155 PRO C N 1
ATOM 2100 C CA . PRO C 2 7 ? 56.558 41.568 23.261 1.00 16.57 155 PRO C CA 1
ATOM 2101 C C . PRO C 2 7 ? 56.736 40.832 24.586 1.00 17.31 155 PRO C C 1
ATOM 2102 O O . PRO C 2 7 ? 57.422 39.811 24.657 1.00 17.18 155 PRO C O 1
ATOM 2106 N N . PRO C 2 8 ? 56.136 41.368 25.639 1.00 17.23 156 PRO C N 1
ATOM 2107 C CA . PRO C 2 8 ? 56.113 40.683 26.923 1.00 17.18 156 PRO C CA 1
ATOM 2108 C C . PRO C 2 8 ? 55.294 39.410 26.730 1.00 16.57 156 PRO C C 1
ATOM 2109 O O . PRO C 2 8 ? 54.509 39.308 25.781 1.00 16.86 156 PRO C O 1
ATOM 2113 N N . PRO C 2 9 ? 55.501 38.435 27.596 1.00 17.00 157 PRO C N 1
ATOM 2114 C CA . PRO C 2 9 ? 54.685 37.220 27.580 1.00 16.90 157 PRO C CA 1
ATOM 2115 C C . PRO C 2 9 ? 53.249 37.620 27.839 1.00 17.15 157 PRO C C 1
ATOM 2116 O O . PRO C 2 9 ? 53.019 38.715 28.374 1.00 17.87 157 PRO C O 1
ATOM 2120 N N . ARG C 2 10 ? 52.304 36.762 27.472 1.00 17.43 158 ARG C N 1
ATOM 2121 C CA . ARG C 2 10 ? 50.899 36.994 27.778 1.00 17.62 158 ARG C CA 1
ATOM 2122 C C . ARG C 2 10 ? 50.781 36.953 29.296 1.00 18.22 158 ARG C C 1
ATOM 2123 O O . ARG C 2 10 ? 51.628 36.353 29.969 1.00 18.21 158 ARG C O 1
ATOM 2131 N N . PRO C 2 11 ? 49.748 37.589 29.845 1.00 18.42 159 PRO C N 1
ATOM 2132 C CA . PRO C 2 11 ? 49.515 37.548 31.286 1.00 18.40 159 PRO C CA 1
ATOM 2133 C C . PRO C 2 11 ? 49.453 36.096 31.735 1.00 18.57 159 PRO C C 1
ATOM 2134 O O . PRO C 2 11 ? 48.942 35.250 30.999 1.00 18.94 159 PRO C O 1
ATOM 2138 N N . PRO C 2 12 ? 49.945 35.813 32.931 1.00 18.52 160 PRO C N 1
ATOM 2139 C CA . PRO C 2 12 ? 49.929 34.452 33.468 1.00 19.02 160 PRO C CA 1
ATOM 2140 C C . PRO C 2 12 ? 48.499 33.928 33.577 1.00 18.75 160 PRO C C 1
ATOM 2144 N N . GLN D 2 2 ? 70.550 51.686 66.253 1.00 20.25 150 GLN D N 1
ATOM 2145 C CA . GLN D 2 2 ? 71.105 50.758 67.288 1.00 19.31 150 GLN D CA 1
ATOM 2146 C C . GLN D 2 2 ? 71.134 49.351 66.739 1.00 18.56 150 GLN D C 1
ATOM 2147 O O . GLN D 2 2 ? 70.140 48.866 66.180 1.00 18.43 150 GLN D O 1
ATOM 2149 N N . PRO D 2 3 ? 72.281 48.706 66.898 1.00 18.08 151 PRO D N 1
ATOM 2150 C CA . PRO D 2 3 ? 72.482 47.327 66.445 1.00 17.72 151 PRO D CA 1
ATOM 2151 C C . PRO D 2 3 ? 71.798 46.348 67.378 1.00 16.89 151 PRO D C 1
ATOM 2152 O O . PRO D 2 3 ? 71.359 46.724 68.467 1.00 16.92 151 PRO D O 1
ATOM 2156 N N . PRO D 2 4 ? 71.719 45.094 66.957 1.00 17.54 152 PRO D N 1
ATOM 2157 C CA . PRO D 2 4 ? 71.128 44.028 67.776 1.00 17.47 152 PRO D CA 1
ATOM 2158 C C . PRO D 2 4 ? 71.745 43.988 69.161 1.00 17.50 152 PRO D C 1
ATOM 2159 O O . PRO D 2 4 ? 72.900 44.407 69.318 1.00 18.05 152 PRO D O 1
ATOM 2163 N N . SER D 2 5 ? 71.015 43.446 70.134 1.00 16.62 153 SER D N 1
ATOM 2164 C CA . SER D 2 5 ? 71.489 43.436 71.518 1.00 16.67 153 SER D CA 1
ATOM 2165 C C . SER D 2 5 ? 72.275 42.191 71.940 1.00 16.29 153 SER D C 1
ATOM 2166 O O . SER D 2 5 ? 72.472 41.932 73.132 1.00 16.12 153 SER D O 1
ATOM 2169 N N . ASN D 2 6 ? 72.691 41.410 70.955 1.00 16.02 154 ASN D N 1
ATOM 2170 C CA . ASN D 2 6 ? 73.576 40.284 71.199 1.00 16.55 154 ASN D CA 1
ATOM 2171 C C . ASN D 2 6 ? 74.760 40.432 70.266 1.00 16.95 154 ASN D C 1
ATOM 2172 O O . ASN D 2 6 ? 74.629 40.994 69.198 1.00 17.51 154 ASN D O 1
ATOM 2177 N N . PRO D 2 7 ? 75.920 39.936 70.666 1.00 17.16 155 PRO D N 1
ATOM 2178 C CA . PRO D 2 7 ? 77.090 40.002 69.792 1.00 17.23 155 PRO D CA 1
ATOM 2179 C C . PRO D 2 7 ? 76.832 39.237 68.494 1.00 17.42 155 PRO D C 1
ATOM 2180 O O . PRO D 2 7 ? 76.050 38.270 68.473 1.00 18.03 155 PRO D O 1
ATOM 2184 N N . PRO D 2 8 ? 77.483 39.650 67.415 1.00 17.65 156 PRO D N 1
ATOM 2185 C CA . PRO D 2 8 ? 77.414 38.895 66.164 1.00 17.06 156 PRO D CA 1
ATOM 2186 C C . PRO D 2 8 ? 77.989 37.489 66.387 1.00 16.90 156 PRO D C 1
ATOM 2187 O O . PRO D 2 8 ? 78.645 37.225 67.406 1.00 16.24 156 PRO D O 1
ATOM 2191 N N . PRO D 2 9 ? 77.721 36.585 65.459 1.00 17.47 157 PRO D N 1
ATOM 2192 C CA . PRO D 2 9 ? 78.277 35.231 65.528 1.00 17.06 157 PRO D CA 1
ATOM 2193 C C . PRO D 2 9 ? 79.796 35.339 65.350 1.00 16.99 157 PRO D C 1
ATOM 2194 O O . PRO D 2 9 ? 80.268 36.353 64.854 1.00 17.06 157 PRO D O 1
ATOM 2198 N N . ARG D 2 10 ? 80.568 34.345 65.777 1.00 16.74 158 ARG D N 1
ATOM 2199 C CA . ARG D 2 10 ? 81.994 34.347 65.455 1.00 16.64 158 ARG D CA 1
ATOM 2200 C C . ARG D 2 10 ? 82.093 34.252 63.926 1.00 17.40 158 ARG D C 1
ATOM 2201 O O . ARG D 2 10 ? 81.112 33.892 63.268 1.00 17.98 158 ARG D O 1
ATOM 2209 N N . PRO D 2 11 ? 83.246 34.585 63.346 1.00 18.12 159 PRO D N 1
ATOM 2210 C CA . PRO D 2 11 ? 83.405 34.541 61.888 1.00 17.78 159 PRO D CA 1
ATOM 2211 C C . PRO D 2 11 ? 83.134 33.139 61.350 1.00 17.53 159 PRO D C 1
ATOM 2212 O O . PRO D 2 11 ? 83.418 32.157 62.032 1.00 17.36 159 PRO D O 1
ATOM 2216 N N . PRO D 2 12 ? 82.616 33.067 60.128 1.00 17.27 160 PRO D N 1
ATOM 2217 C CA . PRO D 2 12 ? 82.252 31.794 59.501 1.00 17.20 160 PRO D CA 1
ATOM 2218 C C . PRO D 2 12 ? 83.471 31.017 59.028 1.00 16.84 160 PRO D C 1
#

Solvent-accessible surface area: 16133 Å² total; per-residue (Å²): 105,35,87,45,133,130,103,164,43,107,41,36,79,2,70,20,96,15,148,101,113,49,67,60,5,14,53,7,63,86,38,38,43,0,26,10,60,100,94,20,140,10,0,4,20,42,0,34,40,115,47,148,171,2,16,0,0,8,19,16,16,52,20,66,133,46,57,145,130,102,83,41,62,136,44,66,159,85,20,51,78,11,35,1,80,105,51,36,107,32,125,77,93,63,18,7,67,6,123,130,49,57,60,6,67,2,15,36,64,26,61,24,1,13,5,22,0,58,53,112,152,71,78,7,68,0,0,4,46,18,15,98,120,79,122,72,144,137,39,107,77,75,41,9,82,2,77,19,98,17,145,99,115,52,69,58,3,4,50,8,64,84,41,30,35,0,30,6,56,100,85,22,122,10,0,5,8,49,0,55,24,91,49,103,123,1,11,0,0,11,18,18,15,49,48,79,127,60,116,150,192,95,47,198,79,21,61,92,15,34,3,81,99,42,37,106,31,122,82,91,62,14,6,64,6,109,112,60,55,53,9,58,0,30,61,93,71,130,22,1,12,17,28,0,98,56,99,140,74,92,9,68,0,0,10,46,17,15,104,155,84,120,49,15,97,92,29,2,46,42,66,81,123,44,15,94,90,25,3,49,42,69,80